Protein AF-A0A9P7S4T3-F1 (afdb_monomer_lite)

pLDDT: mean 75.53, std 20.8, range [30.73, 98.38]

Sequence (297 aa):
MGHGAFPESNVQQAPRPRSRLCIMAQAAGYPRLEQQASEYSEKVSLCHRAQCPGHWNAECRQVYLAERPQKSGNSRLKLSVDPLVYAFDSPGVMLPFLGQGQKGAERGVKLALIAGIKEGMYDIEALAGYLLYRLNVLNPIYPAYLTLLQEGTPPTTDLHQYLSALAKRMGMIKRGAELDLARAASHFVRWWREEGGLLAASSAPQLGGQSHLSQLDGASATQGWGFDFEWTVSPTDSEDDRDGASFVQRKMEACIENYIVESEKEEREEQNISSTQRKKQLNIAEKAKRKMKHSRR

Secondary structure (DSSP, 8-state):
----PPP-----PPPPPPPHHHHHHHHTT-HHHHHHHHHHHHHHHHHHH---SS---HHHHHHHHHSS---SS--EEEEETTTTEEEE-----PPPP--SHHHHHHHHHHHHHTT-S-TTSS-HHHHHHHHHHHHHHH-SSS-GGGGGS-TTPPP---HHHHHHHHHHHTT-B-TTS-B-HHHHHHHHHHHIIIIIHHHHHHHS--TT-TTSGGGSSSPPEEEEETTTEEEEE-TTHHHH-S-HHHHHHHHHHHHHHHHHHHHHHHHHTTTTS-HHHHHHHHHHHHHHHHHHHHTT-

Structure (mmCIF, N/CA/C/O backbone):
data_AF-A0A9P7S4T3-F1
#
_entry.id   AF-A0A9P7S4T3-F1
#
loop_
_atom_site.group_PDB
_atom_site.id
_atom_site.type_symbol
_atom_site.label_atom_id
_atom_site.label_alt_id
_atom_site.label_comp_id
_atom_site.label_asym_id
_atom_site.label_entity_id
_atom_site.label_seq_id
_atom_site.pdbx_PDB_ins_code
_atom_site.Cartn_x
_atom_site.Cartn_y
_atom_site.Cartn_z
_atom_site.occupancy
_atom_site.B_iso_or_equiv
_atom_site.auth_seq_id
_atom_site.auth_comp_id
_atom_site.auth_asym_id
_atom_site.auth_atom_id
_atom_site.pdbx_PDB_model_num
ATOM 1 N N . MET A 1 1 ? -59.706 -59.604 4.496 1.00 43.28 1 MET A N 1
ATOM 2 C CA . MET A 1 1 ? -60.067 -59.190 3.124 1.00 43.28 1 MET A CA 1
ATOM 3 C C . MET A 1 1 ? -60.478 -57.733 3.182 1.00 43.28 1 MET A C 1
ATOM 5 O O . MET A 1 1 ? -61.366 -57.415 3.957 1.00 43.28 1 MET A O 1
ATOM 9 N N . GLY A 1 2 ? -59.781 -56.862 2.456 1.00 34.72 2 GLY A N 1
ATOM 10 C CA . GLY A 1 2 ? -60.044 -55.422 2.473 1.00 34.72 2 GLY A CA 1
ATOM 11 C C . GLY A 1 2 ? -58.824 -54.622 2.030 1.00 34.72 2 GLY A C 1
ATOM 12 O O . GLY A 1 2 ? -58.191 -53.969 2.849 1.00 34.72 2 GLY A O 1
ATOM 13 N N . HIS A 1 3 ? -58.469 -54.714 0.746 1.00 33.44 3 HIS A N 1
ATOM 14 C CA . HIS A 1 3 ? -57.572 -53.746 0.118 1.00 33.44 3 HIS A CA 1
ATOM 15 C C . HIS A 1 3 ? -58.369 -52.461 -0.128 1.00 33.44 3 HIS A C 1
ATOM 17 O O . HIS A 1 3 ? -59.223 -52.422 -1.010 1.00 33.44 3 HIS A O 1
ATOM 23 N N . GLY A 1 4 ? -58.120 -51.433 0.682 1.00 33.00 4 GLY A N 1
ATOM 24 C CA . GLY A 1 4 ? -58.568 -50.067 0.422 1.00 33.00 4 GLY A CA 1
ATOM 25 C C . GLY A 1 4 ? -57.542 -49.356 -0.455 1.00 33.00 4 GLY A C 1
ATOM 26 O O . GLY A 1 4 ? -56.395 -49.183 -0.048 1.00 33.00 4 GLY A O 1
ATOM 27 N N . ALA A 1 5 ? -57.955 -48.991 -1.666 1.00 38.00 5 ALA A N 1
ATOM 28 C CA . ALA A 1 5 ? -57.193 -48.170 -2.596 1.00 38.00 5 ALA A CA 1
ATOM 29 C C . ALA A 1 5 ? -57.103 -46.720 -2.086 1.00 38.00 5 ALA A C 1
ATOM 31 O O . ALA A 1 5 ? -58.120 -46.126 -1.730 1.00 38.00 5 ALA A O 1
ATOM 32 N N . PHE A 1 6 ? -55.895 -46.151 -2.080 1.00 33.41 6 PHE A N 1
ATOM 33 C CA . PHE A 1 6 ? -55.679 -44.706 -1.965 1.00 33.41 6 PHE A CA 1
ATOM 34 C C . PHE A 1 6 ? -55.568 -44.094 -3.375 1.00 33.41 6 PHE A C 1
ATOM 36 O O . PHE A 1 6 ? -54.970 -44.725 -4.248 1.00 33.41 6 PHE A O 1
ATOM 43 N N . PRO A 1 7 ? -56.135 -42.898 -3.619 1.00 37.69 7 PRO A N 1
ATOM 44 C CA . PRO A 1 7 ? -56.147 -42.270 -4.937 1.00 37.69 7 PRO A CA 1
ATOM 45 C C . PRO A 1 7 ? -54.793 -41.637 -5.287 1.00 37.69 7 PRO A C 1
ATOM 47 O O . PRO A 1 7 ? -54.138 -41.029 -4.439 1.00 37.69 7 PRO A O 1
ATOM 50 N N . GLU A 1 8 ? -54.405 -41.755 -6.558 1.00 34.22 8 GLU A N 1
ATOM 51 C CA . GLU A 1 8 ? -53.248 -41.080 -7.150 1.00 34.22 8 GLU A CA 1
ATOM 52 C C . GLU A 1 8 ? -53.442 -39.558 -7.104 1.00 34.22 8 GLU A C 1
ATOM 54 O O . GLU A 1 8 ? -54.338 -38.997 -7.739 1.00 34.22 8 GLU A O 1
ATOM 59 N N . SER A 1 9 ? -52.593 -38.870 -6.343 1.00 36.09 9 SER A N 1
ATOM 60 C CA . SER A 1 9 ? -52.469 -37.420 -6.404 1.00 36.09 9 SER A CA 1
ATOM 61 C C . SER A 1 9 ? -51.631 -37.032 -7.623 1.00 36.09 9 SER A C 1
ATOM 63 O O . SER A 1 9 ? -50.494 -37.463 -7.808 1.00 36.09 9 SER A O 1
ATOM 65 N N . ASN A 1 10 ? -52.225 -36.200 -8.473 1.00 36.50 10 ASN A N 1
ATOM 66 C CA . ASN A 1 10 ? -51.618 -35.628 -9.665 1.00 36.50 10 ASN A CA 1
ATOM 67 C C . ASN A 1 10 ? -50.497 -34.655 -9.248 1.00 36.50 10 ASN A C 1
ATOM 69 O O . ASN A 1 10 ? -50.752 -33.497 -8.916 1.00 36.50 10 ASN A O 1
ATOM 73 N N . VAL A 1 11 ? -49.254 -35.141 -9.196 1.00 35.06 11 VAL A N 1
ATOM 74 C CA . VAL A 1 11 ? -48.075 -34.314 -8.911 1.00 35.06 11 VAL A CA 1
ATOM 75 C C . VAL A 1 11 ? -47.778 -33.458 -10.141 1.00 35.06 11 VAL A C 1
ATOM 77 O O . VAL A 1 11 ? -47.213 -33.930 -11.128 1.00 35.06 11 VAL A O 1
ATOM 80 N N . GLN A 1 12 ? -48.141 -32.177 -10.072 1.00 36.53 12 GLN A N 1
ATOM 81 C CA . GLN A 1 12 ? -47.629 -31.152 -10.979 1.00 36.53 12 GLN A CA 1
ATOM 82 C C . GLN A 1 12 ? -46.094 -31.180 -10.949 1.00 36.53 12 GLN A C 1
ATOM 84 O O . GLN A 1 12 ? -45.470 -30.925 -9.919 1.00 36.53 12 GLN A O 1
ATOM 89 N N . GLN A 1 13 ? -45.482 -31.530 -12.084 1.00 33.91 13 GLN A N 1
ATOM 90 C CA . GLN A 1 13 ? -44.031 -31.526 -12.249 1.00 33.91 13 GLN A CA 1
ATOM 91 C C . GLN A 1 13 ? -43.493 -30.108 -12.037 1.00 33.91 13 GLN A C 1
ATOM 93 O O . GLN A 1 13 ? -43.821 -29.187 -12.784 1.00 33.91 13 GLN A O 1
ATOM 98 N N . ALA A 1 14 ? -42.644 -29.944 -11.023 1.00 30.73 14 ALA A N 1
ATOM 99 C CA . ALA A 1 14 ? -41.903 -28.711 -10.806 1.00 30.73 14 ALA A CA 1
ATOM 100 C C . ALA A 1 14 ? -40.996 -28.402 -12.020 1.00 30.73 14 ALA A C 1
ATOM 102 O O . ALA A 1 14 ? -40.399 -29.325 -12.592 1.00 30.73 14 ALA A O 1
ATOM 103 N N . PRO A 1 15 ? -40.858 -27.126 -12.427 1.00 36.78 15 PRO A N 1
ATOM 104 C CA . PRO A 1 15 ? -39.992 -26.752 -13.537 1.00 36.78 15 PRO A CA 1
ATOM 105 C C . PRO A 1 15 ? -38.530 -27.100 -13.225 1.00 36.78 15 PRO A C 1
ATOM 107 O O . PRO A 1 15 ? -38.036 -26.877 -12.119 1.00 36.78 15 PRO A O 1
ATOM 110 N N . ARG A 1 16 ? -37.828 -27.664 -14.216 1.00 43.31 16 ARG A N 1
ATOM 111 C CA . ARG A 1 16 ? -36.421 -28.071 -14.077 1.00 43.31 16 ARG A CA 1
ATOM 112 C C . ARG A 1 16 ? -35.529 -26.850 -13.808 1.00 43.31 16 ARG A C 1
ATOM 114 O O . ARG A 1 16 ? -35.762 -25.796 -14.403 1.00 43.31 16 ARG A O 1
ATOM 121 N N . PRO A 1 17 ? -34.480 -26.983 -12.976 1.00 36.59 17 PRO A N 1
ATOM 122 C CA . PRO A 1 17 ? -33.560 -25.885 -12.710 1.00 36.59 17 PRO A CA 1
ATOM 123 C C . PRO A 1 17 ? -32.833 -25.471 -13.997 1.00 36.59 17 PRO A C 1
ATOM 125 O O . PRO A 1 17 ? -32.231 -26.300 -14.681 1.00 36.59 17 PRO A O 1
ATOM 128 N N . ARG A 1 18 ? -32.901 -24.177 -14.332 1.00 47.81 18 ARG A N 1
ATOM 129 C CA . ARG A 1 18 ? -32.163 -23.583 -15.456 1.00 47.81 18 ARG A CA 1
ATOM 130 C C . ARG A 1 18 ? -30.669 -23.531 -15.126 1.00 47.81 18 ARG A C 1
ATOM 132 O O . ARG A 1 18 ? -30.287 -23.267 -13.987 1.00 47.81 18 ARG A O 1
ATOM 139 N N . SER A 1 19 ? -29.815 -23.769 -16.121 1.00 54.88 19 SER A N 1
ATOM 140 C CA . SER A 1 19 ? -28.363 -23.651 -15.956 1.00 54.88 19 SER A CA 1
ATOM 141 C C . SER A 1 19 ? -27.970 -22.207 -15.606 1.00 54.88 19 SER A C 1
ATOM 143 O O . SER A 1 19 ? -28.611 -21.253 -16.050 1.00 54.88 19 SER A O 1
ATOM 145 N N . ARG A 1 20 ? -26.889 -22.021 -14.829 1.00 48.75 20 ARG A N 1
ATOM 146 C CA . ARG A 1 20 ? -26.367 -20.684 -14.462 1.00 48.75 20 ARG A CA 1
ATOM 147 C C . ARG A 1 20 ? -26.088 -19.795 -15.683 1.00 48.75 20 ARG A C 1
ATOM 149 O O . ARG A 1 20 ? -26.282 -18.589 -15.602 1.00 48.75 20 ARG A O 1
ATOM 156 N N . LEU A 1 21 ? -25.696 -20.389 -16.812 1.00 43.56 21 LEU A N 1
ATOM 157 C CA . LEU A 1 21 ? -25.517 -19.688 -18.090 1.00 43.56 21 LEU A CA 1
ATOM 158 C C . LEU A 1 21 ? -26.833 -19.138 -18.656 1.00 43.56 21 LEU A C 1
ATOM 160 O O . LEU A 1 21 ? -26.857 -18.025 -19.170 1.00 43.56 21 LEU A O 1
ATOM 164 N N . CYS A 1 22 ? -27.929 -19.885 -18.518 1.00 41.88 22 CYS A N 1
ATOM 165 C CA . CYS A 1 22 ? -29.253 -19.465 -18.972 1.00 41.88 22 CYS A CA 1
ATOM 166 C C . CYS A 1 22 ? -29.787 -18.292 -18.123 1.00 41.88 22 CYS A C 1
ATOM 168 O O . CYS A 1 22 ? -30.346 -17.340 -18.656 1.00 41.88 22 CYS A O 1
ATOM 170 N N . ILE A 1 23 ? -29.501 -18.297 -16.814 1.00 47.16 23 ILE A N 1
ATOM 171 C CA . ILE A 1 23 ? -29.840 -17.192 -15.897 1.00 47.16 23 ILE A CA 1
ATOM 172 C C . ILE A 1 23 ? -29.045 -15.918 -16.243 1.00 47.16 23 ILE A C 1
ATOM 174 O O . ILE A 1 23 ? -29.610 -14.827 -16.282 1.00 47.16 23 ILE A O 1
ATOM 178 N N . MET A 1 24 ? -27.750 -16.053 -16.547 1.00 40.72 24 MET A N 1
ATOM 179 C CA . MET A 1 24 ? -26.881 -14.929 -16.929 1.00 40.72 24 MET A CA 1
ATOM 180 C C . MET A 1 24 ? -27.270 -14.314 -18.285 1.00 40.72 24 MET A C 1
ATOM 182 O O . MET A 1 24 ? -27.293 -13.094 -18.422 1.00 40.72 24 MET A O 1
ATOM 186 N N . ALA A 1 25 ? -27.613 -15.137 -19.284 1.00 44.06 25 ALA A N 1
ATOM 187 C CA . ALA A 1 25 ? -28.018 -14.657 -20.610 1.00 44.06 25 ALA A CA 1
ATOM 188 C C . ALA A 1 25 ? -29.357 -13.895 -20.580 1.00 44.06 25 ALA A C 1
ATOM 190 O O . ALA A 1 25 ? -29.528 -12.908 -21.298 1.00 44.06 25 ALA A O 1
ATOM 191 N N . GLN A 1 26 ? -30.278 -14.320 -19.710 1.00 45.75 26 GLN A N 1
ATOM 192 C CA . GLN A 1 26 ? -31.588 -13.697 -19.526 1.00 45.75 26 GLN A CA 1
ATOM 193 C C . GLN A 1 26 ? -31.497 -12.357 -18.783 1.00 45.75 26 GLN A C 1
ATOM 195 O O . GLN A 1 26 ? -32.193 -11.412 -19.145 1.00 45.75 26 GLN A O 1
ATOM 200 N N . ALA A 1 27 ? -30.579 -12.235 -17.815 1.00 49.97 27 ALA A N 1
ATOM 201 C CA . ALA A 1 27 ? -30.285 -10.969 -17.138 1.00 49.97 27 ALA A CA 1
ATOM 202 C C . ALA A 1 27 ? -29.646 -9.917 -18.069 1.00 49.97 27 ALA A C 1
ATOM 204 O O . ALA A 1 27 ? -29.758 -8.723 -17.812 1.00 49.97 27 ALA A O 1
ATOM 205 N N . ALA A 1 28 ? -29.000 -10.354 -19.155 1.00 49.16 28 ALA A N 1
ATOM 206 C CA . ALA A 1 28 ? -28.282 -9.491 -20.091 1.00 49.16 28 ALA A CA 1
ATOM 207 C C . ALA A 1 28 ? -29.045 -9.195 -21.402 1.00 49.16 28 ALA A C 1
ATOM 209 O O . ALA A 1 28 ? -28.525 -8.476 -22.251 1.00 49.16 28 ALA A O 1
ATOM 210 N N . GLY A 1 29 ? -30.265 -9.721 -21.586 1.00 39.72 29 GLY A N 1
ATOM 211 C CA . GLY A 1 29 ? -31.119 -9.384 -22.734 1.00 39.72 29 GLY A CA 1
ATOM 212 C C . GLY A 1 29 ? -30.654 -9.933 -24.091 1.00 39.72 29 GLY A C 1
ATOM 213 O O . GLY A 1 29 ? -30.949 -9.332 -25.122 1.00 39.72 29 GLY A O 1
ATOM 214 N N . TYR A 1 30 ? -29.945 -11.069 -24.121 1.00 45.00 30 TYR A N 1
ATOM 215 C CA . TYR A 1 30 ? -29.438 -11.678 -25.361 1.00 45.00 30 TYR A CA 1
ATOM 216 C C . TYR A 1 30 ? -30.199 -12.971 -25.733 1.00 45.00 30 TYR A C 1
ATOM 218 O O . TYR A 1 30 ? -29.740 -14.072 -25.411 1.00 45.00 30 TYR A O 1
ATOM 226 N N . PRO A 1 31 ? -31.319 -12.898 -26.481 1.00 51.69 31 PRO A N 1
ATOM 227 C CA . PRO A 1 31 ? -32.172 -14.061 -26.778 1.00 51.69 31 PRO A CA 1
ATOM 228 C C . PRO A 1 31 ? -31.475 -15.149 -27.616 1.00 51.69 31 PRO A C 1
ATOM 230 O O . PRO A 1 31 ? -31.834 -16.324 -27.554 1.00 51.69 31 PRO A O 1
ATOM 233 N N . ARG A 1 32 ? -30.428 -14.787 -28.372 1.00 50.53 32 ARG A N 1
ATOM 234 C CA . ARG A 1 32 ? -29.644 -15.727 -29.192 1.00 50.53 32 ARG A CA 1
ATOM 235 C C . ARG A 1 32 ? -28.715 -16.618 -28.355 1.00 50.53 32 ARG A C 1
ATOM 237 O O . ARG A 1 32 ? -28.500 -17.774 -28.709 1.00 50.53 32 ARG A O 1
ATOM 244 N N . LEU A 1 33 ? -28.205 -16.095 -27.237 1.00 50.25 33 LEU A N 1
ATOM 245 C CA . LEU A 1 33 ? -27.377 -16.846 -26.286 1.00 50.25 33 LEU A CA 1
ATOM 246 C C . LEU A 1 33 ? -28.230 -17.775 -25.411 1.00 50.25 33 LEU A C 1
ATOM 248 O O . LEU A 1 33 ? -27.770 -18.854 -25.051 1.00 50.25 33 LEU A O 1
ATOM 252 N N . GLU A 1 34 ? -29.484 -17.409 -25.127 1.00 49.50 34 GLU A N 1
ATOM 253 C CA . GLU A 1 34 ? -30.437 -18.269 -24.411 1.00 49.50 34 GLU A CA 1
ATOM 254 C C . GLU A 1 34 ? -30.795 -19.523 -25.227 1.00 49.50 34 GLU A C 1
ATOM 256 O O . GLU A 1 34 ? -30.756 -20.633 -24.695 1.00 49.50 34 GLU A O 1
ATOM 261 N N . GLN A 1 35 ? -31.043 -19.378 -26.537 1.00 56.62 35 GLN A N 1
ATOM 262 C CA . GLN A 1 35 ? -31.279 -20.519 -27.434 1.00 56.62 35 GLN A CA 1
ATOM 263 C C . GLN A 1 35 ? -30.056 -21.442 -27.525 1.00 56.62 35 GLN A C 1
ATOM 265 O O . GLN A 1 35 ? -30.199 -22.653 -27.368 1.00 56.62 35 GLN A O 1
ATOM 270 N N . GLN A 1 36 ? -28.850 -20.884 -27.681 1.00 54.16 36 GLN A N 1
ATOM 271 C CA . GLN A 1 36 ? -27.613 -21.674 -27.716 1.00 54.16 36 GLN A CA 1
ATOM 272 C C . GLN A 1 36 ? -27.327 -22.376 -26.380 1.00 54.16 36 GLN A C 1
ATOM 274 O O . GLN A 1 36 ? -26.918 -23.535 -26.374 1.00 54.16 36 GLN A O 1
ATOM 279 N N . ALA A 1 37 ? -27.577 -21.719 -25.245 1.00 51.50 37 ALA A N 1
ATOM 280 C CA . ALA A 1 37 ? -27.401 -22.315 -23.922 1.00 51.50 37 ALA A CA 1
ATOM 281 C C . ALA A 1 37 ? -28.442 -23.409 -23.632 1.00 51.50 37 ALA A C 1
ATOM 283 O O . ALA A 1 37 ? -28.111 -24.415 -23.001 1.00 51.50 37 ALA A O 1
ATOM 284 N N . SER A 1 38 ? -29.682 -23.238 -24.104 1.00 55.81 38 SER A N 1
ATOM 285 C CA . SER A 1 38 ? -30.738 -24.251 -24.005 1.00 55.81 38 SER A CA 1
ATOM 286 C C . SER A 1 38 ? -30.413 -25.475 -24.860 1.00 55.81 38 SER A C 1
ATOM 288 O O . SER A 1 38 ? -30.448 -26.595 -24.355 1.00 55.81 38 SER A O 1
ATOM 290 N N . GLU A 1 39 ? -30.009 -25.269 -26.115 1.00 57.22 39 GLU A N 1
ATOM 291 C CA . GLU A 1 39 ? -29.612 -26.343 -27.032 1.00 57.22 39 GLU A CA 1
ATOM 292 C C . GLU A 1 39 ? -28.373 -27.098 -26.513 1.00 57.22 39 GLU A C 1
ATOM 294 O O . GLU A 1 39 ? -28.309 -28.327 -26.567 1.00 57.22 39 GLU A O 1
ATOM 299 N N . TYR A 1 40 ? -27.411 -26.378 -25.925 1.00 52.56 40 TYR A N 1
ATOM 300 C CA . TYR A 1 40 ? -26.241 -26.969 -25.273 1.00 52.56 40 TYR A CA 1
ATOM 301 C C . TYR A 1 40 ? -26.631 -27.783 -24.030 1.00 52.56 40 TYR A C 1
ATOM 303 O O . TYR A 1 40 ? -26.193 -28.921 -23.865 1.00 52.56 40 TYR A O 1
ATOM 311 N N . SER A 1 41 ? -27.507 -27.247 -23.174 1.00 53.94 41 SER A N 1
ATOM 312 C CA . SER A 1 41 ? -27.999 -27.933 -21.970 1.00 53.94 41 SER A CA 1
ATOM 313 C C . SER A 1 41 ? -28.792 -29.203 -22.300 1.00 53.94 41 SER A C 1
ATOM 315 O O . SER A 1 41 ? -28.728 -30.191 -21.560 1.00 53.94 41 SER A O 1
ATOM 317 N N . GLU A 1 42 ? -29.538 -29.192 -23.402 1.00 55.19 42 GLU A N 1
ATOM 318 C CA . GLU A 1 42 ? -30.300 -30.341 -23.881 1.00 55.19 42 GLU A CA 1
ATOM 319 C C . GLU A 1 42 ? -29.374 -31.424 -24.453 1.00 55.19 42 GLU A C 1
ATOM 321 O O . GLU A 1 42 ? -29.504 -32.591 -24.077 1.00 55.19 42 GLU A O 1
ATOM 326 N N . LYS A 1 43 ? -28.354 -31.041 -25.237 1.00 54.56 43 LYS A N 1
ATOM 327 C CA . LYS A 1 43 ? -27.309 -31.956 -25.737 1.00 54.56 43 LYS A CA 1
ATOM 328 C C . LYS A 1 43 ? -26.503 -32.600 -24.603 1.00 54.56 43 LYS A C 1
ATOM 330 O O . LYS A 1 43 ? -26.280 -33.811 -24.620 1.00 54.56 43 LYS A O 1
ATOM 335 N N . VAL A 1 44 ? -26.133 -31.836 -23.572 1.00 53.94 44 VAL A N 1
ATOM 336 C CA . VAL A 1 44 ? -25.432 -32.355 -22.380 1.00 53.94 44 VAL A CA 1
ATOM 337 C C . VAL A 1 44 ? -26.332 -33.296 -21.570 1.00 53.94 44 VAL A C 1
ATOM 339 O O . VAL A 1 44 ? -25.886 -34.360 -21.136 1.00 53.94 44 VAL A O 1
ATOM 342 N N . SER A 1 45 ? -27.619 -32.964 -21.418 1.00 52.75 45 SER A N 1
ATOM 343 C CA . SER A 1 45 ? -28.594 -33.826 -20.734 1.00 52.75 45 SER A CA 1
ATOM 344 C C . SER A 1 45 ? -28.878 -35.126 -21.487 1.00 52.75 45 SER A C 1
ATOM 346 O O . SER A 1 45 ? -29.055 -36.161 -20.846 1.00 52.75 45 SER A O 1
ATOM 348 N N . LEU A 1 46 ? -28.917 -35.092 -22.823 1.00 51.91 46 LEU A N 1
ATOM 349 C CA . LEU A 1 46 ? -29.014 -36.282 -23.674 1.00 51.91 46 LEU A CA 1
ATOM 350 C C . LEU A 1 46 ? -27.777 -37.171 -23.508 1.00 51.91 46 LEU A C 1
ATOM 352 O O . LEU A 1 46 ? -27.911 -38.384 -23.358 1.00 51.91 46 LEU A O 1
ATOM 356 N N . CYS A 1 47 ? -26.590 -36.566 -23.422 1.00 50.25 47 CYS A N 1
ATOM 357 C CA . CYS A 1 47 ? -25.337 -37.288 -23.217 1.00 50.25 47 CYS A CA 1
ATOM 358 C C . CYS A 1 47 ? -25.230 -37.922 -21.814 1.00 50.25 47 CYS A C 1
ATOM 360 O O . CYS A 1 47 ? -24.672 -39.006 -21.680 1.00 50.25 47 CYS A O 1
ATOM 362 N N . HIS A 1 48 ? -25.796 -37.295 -20.774 1.00 48.94 48 HIS A N 1
ATOM 363 C CA . HIS A 1 48 ? -25.835 -37.854 -19.411 1.00 48.94 48 HIS A CA 1
ATOM 364 C C . HIS A 1 48 ? -26.904 -38.942 -19.217 1.00 48.94 48 HIS A C 1
ATOM 366 O O . HIS A 1 48 ? -26.740 -39.814 -18.365 1.00 48.94 48 HIS A O 1
ATOM 372 N N . ARG A 1 49 ? -28.008 -38.902 -19.980 1.00 47.66 49 ARG A N 1
ATOM 373 C CA . ARG A 1 49 ? -29.079 -39.915 -19.904 1.00 47.66 49 ARG A CA 1
ATOM 374 C C . ARG A 1 49 ? -28.791 -41.165 -20.735 1.00 47.66 49 ARG A C 1
ATOM 376 O O . ARG A 1 49 ? -29.319 -42.228 -20.419 1.00 47.66 49 ARG A O 1
ATOM 383 N N . ALA A 1 50 ? -27.952 -41.060 -21.760 1.00 42.31 50 ALA A N 1
ATOM 384 C CA . ALA A 1 50 ? -27.500 -42.198 -22.545 1.00 42.31 50 ALA A CA 1
ATOM 385 C C . ALA A 1 50 ? -26.391 -42.961 -21.798 1.00 42.31 50 ALA A C 1
ATOM 387 O O . ALA A 1 50 ? -25.200 -42.773 -22.038 1.00 42.31 50 ALA A O 1
ATOM 388 N N . GLN A 1 51 ? -26.777 -43.869 -20.899 1.00 43.66 51 GLN A N 1
ATOM 389 C CA . GLN A 1 51 ? -25.918 -44.986 -20.489 1.00 43.66 51 GLN A CA 1
ATOM 390 C C . GLN A 1 51 ? -25.748 -45.939 -21.682 1.00 43.66 51 GLN A C 1
ATOM 392 O O . GLN A 1 51 ? -26.343 -47.010 -21.736 1.00 43.66 51 GLN A O 1
ATOM 397 N N . CYS A 1 52 ? -24.968 -45.528 -22.681 1.00 36.62 52 CYS A N 1
ATOM 398 C CA . CYS A 1 52 ? -24.672 -46.342 -23.853 1.00 36.62 52 CYS A CA 1
ATOM 399 C C . CYS A 1 52 ? -23.217 -46.829 -23.787 1.00 36.62 52 CYS A C 1
ATOM 401 O O . CYS A 1 52 ? -22.291 -46.028 -23.951 1.00 36.62 52 CYS A O 1
ATOM 403 N N . PRO A 1 53 ? -22.976 -48.134 -23.575 1.00 41.69 53 PRO A N 1
ATOM 404 C CA . PRO A 1 53 ? -21.653 -48.703 -23.747 1.00 41.69 53 PRO A CA 1
ATOM 405 C C . PRO A 1 53 ? -21.349 -48.775 -25.251 1.00 41.69 53 PRO A C 1
ATOM 407 O O . PRO A 1 53 ? -21.978 -49.530 -25.984 1.00 41.69 53 PRO A O 1
ATOM 410 N N . GLY A 1 54 ? -20.378 -47.988 -25.724 1.00 46.56 54 GLY A N 1
ATOM 411 C CA . GLY A 1 54 ? -19.614 -48.356 -26.925 1.00 46.56 54 GLY A CA 1
ATOM 412 C C . GLY A 1 54 ? -19.615 -47.415 -28.133 1.00 46.56 54 GLY A C 1
ATOM 413 O O . GLY A 1 54 ? -18.780 -47.623 -29.004 1.00 46.56 54 GLY A O 1
ATOM 414 N N . HIS A 1 55 ? -20.429 -46.359 -28.203 1.00 42.91 55 HIS A N 1
ATOM 415 C CA . HIS A 1 55 ? -20.380 -45.425 -29.342 1.00 42.91 55 HIS A CA 1
ATOM 416 C C . HIS A 1 55 ? -20.369 -43.965 -28.889 1.00 42.91 55 HIS A C 1
ATOM 418 O O . HIS A 1 55 ? -21.395 -43.304 -28.787 1.00 42.91 55 HIS A O 1
ATOM 424 N N . TRP A 1 56 ? -19.168 -43.447 -28.641 1.00 47.31 56 TRP A N 1
ATOM 425 C CA . TRP A 1 56 ? -18.956 -42.006 -28.562 1.00 47.31 56 TRP A CA 1
ATOM 426 C C . TRP A 1 56 ? -18.815 -41.477 -29.989 1.00 47.31 56 TRP A C 1
ATOM 428 O O . TRP A 1 56 ? -17.860 -41.842 -30.678 1.00 47.31 56 TRP A O 1
ATOM 438 N N . ASN A 1 57 ? -19.742 -40.633 -30.444 1.00 57.62 57 ASN A N 1
ATOM 439 C CA . ASN A 1 57 ? -19.515 -39.858 -31.662 1.00 57.62 57 ASN A CA 1
ATOM 440 C C . ASN A 1 57 ? -18.369 -38.840 -31.426 1.00 57.62 57 ASN A C 1
ATOM 442 O O . ASN A 1 57 ? -17.985 -38.547 -30.286 1.00 57.62 57 ASN A O 1
ATOM 446 N N . ALA A 1 58 ? -17.765 -38.347 -32.511 1.00 55.12 58 ALA A N 1
ATOM 447 C CA . ALA A 1 58 ? -16.594 -37.469 -32.440 1.00 55.12 58 ALA A CA 1
ATOM 448 C C . ALA A 1 58 ? -16.872 -36.157 -31.674 1.00 55.12 58 ALA A C 1
ATOM 450 O O . ALA A 1 58 ? -15.989 -35.678 -30.963 1.00 55.12 58 ALA A O 1
ATOM 451 N N . GLU A 1 59 ? -18.101 -35.637 -31.743 1.00 50.78 59 GLU A N 1
ATOM 452 C CA . GLU A 1 59 ? -18.535 -34.441 -31.005 1.00 50.78 59 GLU A CA 1
ATOM 453 C C . GLU A 1 59 ? -18.590 -34.668 -29.489 1.00 50.78 59 GLU A C 1
ATOM 455 O O . GLU A 1 59 ? -18.022 -33.880 -28.731 1.00 50.78 59 GLU A O 1
ATOM 460 N N . CYS A 1 60 ? -19.179 -35.773 -29.016 1.00 49.09 60 CYS A N 1
ATOM 461 C CA . CYS A 1 60 ? -19.234 -36.084 -27.585 1.00 49.09 60 CYS A CA 1
ATOM 462 C C . CYS A 1 60 ? -17.833 -36.306 -26.995 1.00 49.09 60 CYS A C 1
ATOM 464 O O . CYS A 1 60 ? -17.586 -35.936 -25.847 1.00 49.09 60 CYS A O 1
ATOM 466 N N . ARG A 1 61 ? -16.878 -36.845 -27.773 1.00 52.94 61 ARG A N 1
ATOM 467 C CA . ARG A 1 61 ? -15.463 -36.923 -27.353 1.00 52.94 61 ARG A CA 1
ATOM 468 C C . ARG A 1 61 ? -14.825 -35.549 -27.182 1.00 52.94 61 ARG A C 1
ATOM 470 O O . ARG A 1 61 ? -14.017 -35.380 -26.272 1.00 52.94 61 ARG A O 1
ATOM 477 N N . GLN A 1 62 ? -15.158 -34.591 -28.040 1.00 53.53 62 GLN A N 1
ATOM 478 C CA . GLN A 1 62 ? -14.583 -33.249 -27.999 1.00 53.53 62 GLN A CA 1
ATOM 479 C C . GLN A 1 62 ? -15.039 -32.485 -26.750 1.00 53.53 62 GLN A C 1
ATOM 481 O O . GLN A 1 62 ? -14.211 -31.893 -26.060 1.00 53.53 62 GLN A O 1
ATOM 486 N N . VAL A 1 63 ? -16.326 -32.592 -26.406 1.00 51.88 63 VAL A N 1
ATOM 487 C CA . VAL A 1 63 ? -16.900 -31.986 -25.194 1.00 51.88 63 VAL A CA 1
ATOM 488 C C . VAL A 1 63 ? -16.346 -32.652 -23.927 1.00 51.88 63 VAL A C 1
ATOM 490 O O . VAL A 1 63 ? -15.894 -31.969 -23.013 1.00 51.88 63 VAL A O 1
ATOM 493 N N . TYR A 1 64 ? -16.258 -33.987 -23.895 1.00 48.12 64 TYR A N 1
ATOM 494 C CA . TYR A 1 64 ? -15.756 -34.716 -22.721 1.00 48.12 64 TYR A CA 1
ATOM 495 C C . TYR A 1 64 ? -14.247 -34.519 -22.467 1.00 48.12 64 TYR A C 1
ATOM 497 O O . TYR A 1 64 ? -13.778 -34.618 -21.333 1.00 48.12 64 TYR A O 1
ATOM 505 N N . LEU A 1 65 ? -13.455 -34.239 -23.510 1.00 53.47 65 LEU A N 1
ATOM 506 C CA . LEU A 1 65 ? -12.037 -33.885 -23.366 1.00 53.47 65 LEU A CA 1
ATOM 507 C C . LEU A 1 65 ? -11.836 -32.449 -22.858 1.00 53.47 65 LEU A C 1
ATOM 509 O O . LEU A 1 65 ? -10.830 -32.194 -22.196 1.00 53.47 65 LEU A O 1
ATOM 513 N N . ALA A 1 66 ? -12.777 -31.540 -23.128 1.00 53.56 66 ALA A N 1
ATOM 514 C CA . ALA A 1 66 ? -12.729 -30.156 -22.660 1.00 53.56 66 ALA A CA 1
ATOM 515 C C . ALA A 1 66 ? -13.060 -30.015 -21.160 1.00 53.56 66 ALA A C 1
ATOM 517 O O . ALA A 1 66 ? -12.541 -29.115 -20.506 1.00 53.56 66 ALA A O 1
ATOM 518 N N . GLU A 1 67 ? -13.863 -30.925 -20.596 1.00 42.00 67 GLU A N 1
ATOM 519 C CA . GLU A 1 67 ? -14.328 -30.862 -19.198 1.00 42.00 67 GLU A CA 1
ATOM 520 C C . GLU A 1 67 ? -13.504 -31.702 -18.206 1.00 42.00 67 GLU A C 1
ATOM 522 O O . GLU A 1 67 ? -13.823 -31.755 -17.015 1.00 42.00 67 GLU A O 1
ATOM 527 N N . ARG A 1 68 ? -12.415 -32.360 -18.636 1.00 43.44 68 ARG A N 1
ATOM 528 C CA . ARG A 1 68 ? -11.541 -33.046 -17.672 1.00 43.44 68 ARG A CA 1
ATOM 529 C C . ARG A 1 68 ? -10.857 -32.018 -16.762 1.00 43.44 68 ARG A C 1
ATOM 531 O O . ARG A 1 68 ? -10.167 -31.141 -17.284 1.00 43.44 68 ARG A O 1
ATOM 538 N N . PRO A 1 69 ? -10.924 -32.170 -15.424 1.00 41.72 69 PRO A N 1
ATOM 539 C CA . PRO A 1 69 ? -10.083 -31.396 -14.523 1.00 41.72 69 PRO A CA 1
ATOM 540 C C . PRO A 1 69 ? -8.625 -31.720 -14.853 1.00 41.72 69 PRO A C 1
ATOM 542 O O . PRO A 1 69 ? -8.142 -32.836 -14.631 1.00 41.72 69 PRO A O 1
ATOM 545 N N . GLN A 1 70 ? -7.942 -30.764 -15.477 1.00 50.59 70 GLN A N 1
ATOM 546 C CA . GLN A 1 70 ? -6.556 -30.937 -15.870 1.00 50.59 70 GLN A CA 1
ATOM 547 C C . GLN A 1 70 ? -5.698 -30.950 -14.608 1.00 50.59 70 GLN A C 1
ATOM 549 O O . GLN A 1 70 ? -5.664 -29.988 -13.842 1.00 50.59 70 GLN A O 1
ATOM 554 N N . LYS A 1 71 ? -5.012 -32.074 -14.376 1.00 46.16 71 LYS A N 1
ATOM 555 C CA . LYS A 1 71 ? -3.949 -32.152 -13.375 1.00 46.16 71 LYS A CA 1
ATOM 556 C C . LYS A 1 71 ? -2.907 -31.085 -13.707 1.00 46.16 71 LYS A C 1
ATOM 558 O O . LYS A 1 71 ? -2.370 -31.077 -14.810 1.00 46.16 71 LYS A O 1
ATOM 563 N N . SER A 1 72 ? -2.644 -30.222 -12.729 1.00 46.97 72 SER A N 1
ATOM 564 C CA . SER A 1 72 ? -1.569 -29.230 -12.703 1.00 46.97 72 SER A CA 1
ATOM 565 C C . SER A 1 72 ? -0.240 -29.873 -13.113 1.00 46.97 72 SER A C 1
ATOM 567 O O . SER A 1 72 ? 0.390 -30.604 -12.352 1.00 46.97 72 SER A O 1
ATOM 569 N N . GLY A 1 73 ? 0.136 -29.662 -14.368 1.00 48.62 73 GLY A N 1
ATOM 570 C CA . GLY A 1 73 ? 1.289 -30.284 -14.996 1.00 48.62 73 GLY A CA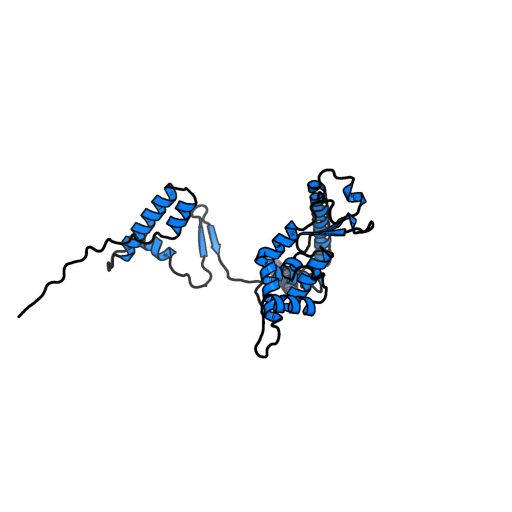 1
ATOM 571 C C . GLY A 1 73 ? 1.448 -29.735 -16.402 1.00 48.62 73 GLY A C 1
ATOM 572 O O . GLY A 1 73 ? 1.045 -30.386 -17.356 1.00 48.62 73 GLY A O 1
ATOM 573 N N . ASN A 1 74 ? 1.989 -28.516 -16.500 1.00 58.66 74 ASN A N 1
ATOM 574 C CA . ASN A 1 74 ? 2.518 -27.891 -17.717 1.00 58.66 74 ASN A CA 1
ATOM 575 C C . ASN A 1 74 ? 1.697 -28.192 -18.991 1.00 58.66 74 ASN A C 1
ATOM 577 O O . ASN A 1 74 ? 2.191 -28.812 -19.939 1.00 58.66 74 ASN A O 1
ATOM 581 N N . SER A 1 75 ? 0.417 -27.811 -19.000 1.00 66.88 75 SER A N 1
ATOM 582 C CA . SER A 1 75 ? -0.471 -28.091 -20.125 1.00 66.88 75 SER A CA 1
ATOM 583 C C . SER A 1 75 ? -0.226 -27.084 -21.250 1.00 66.88 75 SER A C 1
ATOM 585 O O . SER A 1 75 ? -0.304 -25.866 -21.089 1.00 66.88 75 SER A O 1
ATOM 587 N N . ARG A 1 76 ? 0.115 -27.603 -22.432 1.00 81.12 76 ARG A N 1
ATOM 588 C CA . ARG A 1 76 ? 0.169 -26.810 -23.660 1.00 81.12 76 ARG A CA 1
ATOM 589 C C . ARG A 1 76 ? -1.271 -26.549 -24.113 1.00 81.12 76 ARG A C 1
ATOM 591 O O . ARG A 1 76 ? -1.949 -27.478 -24.547 1.00 81.12 76 ARG A O 1
ATOM 598 N N . LEU A 1 77 ? -1.720 -25.302 -24.043 1.00 87.69 77 LEU A N 1
ATOM 599 C CA . LEU A 1 77 ? -3.034 -24.868 -24.510 1.00 87.69 77 LEU A CA 1
ATOM 600 C C . LEU A 1 77 ? -2.936 -24.426 -25.974 1.00 87.69 77 LEU A C 1
ATOM 602 O O . LEU A 1 77 ? -2.170 -23.528 -26.306 1.00 87.69 77 LEU A O 1
ATOM 606 N N . LYS A 1 78 ? -3.696 -25.048 -26.878 1.00 91.06 78 LYS A N 1
ATOM 607 C CA . LYS A 1 78 ? -3.776 -24.598 -28.277 1.00 91.06 78 LYS A CA 1
ATOM 608 C C . LYS A 1 78 ? -4.725 -23.400 -28.364 1.00 91.06 78 LYS A C 1
ATOM 610 O O . LYS A 1 78 ? -5.897 -23.552 -28.042 1.00 91.06 78 LYS A O 1
ATOM 615 N N . LEU A 1 79 ? -4.219 -22.241 -28.787 1.00 92.56 79 LEU A N 1
ATOM 616 C CA . LEU A 1 79 ? -4.981 -20.989 -28.873 1.00 92.56 79 LEU A CA 1
ATOM 617 C C . LEU A 1 79 ? -5.530 -20.727 -30.277 1.00 92.56 79 LEU A C 1
ATOM 619 O O . LEU A 1 79 ? -6.655 -20.264 -30.417 1.00 92.56 79 LEU A O 1
ATOM 623 N N . SER A 1 80 ? -4.747 -21.030 -31.315 1.00 92.12 80 SER A N 1
ATOM 624 C CA . SER A 1 80 ? -5.158 -20.831 -32.707 1.00 92.12 80 SER A CA 1
ATOM 625 C C . SER A 1 80 ? -4.623 -21.944 -33.604 1.00 92.12 80 SER A C 1
ATOM 627 O O . SER A 1 80 ? -3.594 -22.562 -33.316 1.00 92.12 80 SER A O 1
ATOM 629 N N . VAL A 1 81 ? -5.367 -22.246 -34.667 1.00 92.44 81 VAL A N 1
ATOM 630 C CA . VAL A 1 81 ? -5.004 -23.248 -35.678 1.00 92.44 81 VAL A CA 1
ATOM 631 C C . VAL A 1 81 ? -4.274 -22.591 -36.847 1.00 92.44 81 VAL A C 1
ATOM 633 O O . VAL A 1 81 ? -3.302 -23.168 -37.327 1.00 92.44 81 VAL A O 1
ATOM 636 N N . ASP A 1 82 ? -4.707 -21.394 -37.246 1.00 86.62 82 ASP A N 1
ATOM 637 C CA . ASP A 1 82 ? -4.085 -20.589 -38.293 1.00 86.62 82 ASP A CA 1
ATOM 638 C C . ASP A 1 82 ? -4.176 -19.090 -37.928 1.00 86.62 82 ASP A C 1
ATOM 640 O O . ASP A 1 82 ? -5.281 -18.544 -37.888 1.00 86.62 82 ASP A O 1
ATOM 644 N N . PRO A 1 83 ? -3.061 -18.434 -37.551 1.00 89.88 83 PRO A N 1
ATOM 645 C CA . PRO A 1 83 ? -1.731 -19.018 -37.384 1.00 89.88 83 PRO A CA 1
ATOM 646 C C . PRO A 1 83 ? -1.709 -20.032 -36.233 1.00 89.88 83 PRO A C 1
ATOM 648 O O . PRO A 1 83 ? -2.446 -19.903 -35.256 1.00 89.88 83 PRO A O 1
ATOM 651 N N . LEU A 1 84 ? -0.857 -21.053 -36.327 1.00 92.31 84 LEU A N 1
ATOM 652 C CA . LEU A 1 84 ? -0.761 -22.088 -35.299 1.00 92.31 84 LEU A CA 1
ATOM 653 C C . LEU A 1 84 ? -0.108 -21.529 -34.022 1.00 92.31 84 LEU A C 1
ATOM 655 O O . LEU A 1 84 ? 1.111 -21.376 -33.959 1.00 92.31 84 LEU A O 1
ATOM 659 N N . VAL A 1 85 ? -0.913 -21.256 -32.991 1.00 94.38 85 VAL A N 1
ATOM 660 C CA . VAL A 1 85 ? -0.463 -20.647 -31.727 1.00 94.38 85 VAL A CA 1
ATOM 661 C C . VAL A 1 85 ? -0.763 -21.570 -30.551 1.00 94.38 85 VAL A C 1
ATOM 663 O O . VAL A 1 85 ? -1.881 -22.064 -30.391 1.00 94.38 85 VAL A O 1
ATOM 666 N N . TYR A 1 86 ? 0.235 -21.755 -29.688 1.00 93.44 86 TYR A N 1
ATOM 667 C CA . TYR A 1 86 ? 0.110 -22.471 -28.422 1.00 93.44 86 TYR A CA 1
ATOM 668 C C . TYR A 1 86 ? 0.551 -21.574 -27.264 1.00 93.44 86 TYR A C 1
ATOM 670 O O . TYR A 1 86 ? 1.553 -20.872 -27.375 1.00 93.44 86 TYR A O 1
ATOM 678 N N . ALA A 1 87 ? -0.155 -21.657 -26.144 1.00 90.06 87 ALA A N 1
ATOM 679 C CA . ALA A 1 87 ? 0.276 -21.152 -24.852 1.00 90.06 87 ALA A CA 1
ATOM 680 C C . ALA A 1 87 ? 0.822 -22.295 -23.994 1.00 90.06 87 ALA A C 1
ATOM 682 O O . ALA A 1 87 ? 0.363 -23.437 -24.068 1.00 90.06 87 ALA A O 1
ATOM 683 N N . PHE A 1 88 ? 1.811 -21.975 -23.172 1.00 86.75 88 PHE A N 1
ATOM 684 C CA . PHE A 1 88 ? 2.328 -22.864 -22.145 1.00 86.75 88 PHE A CA 1
ATOM 685 C C . PHE A 1 88 ? 2.085 -22.209 -20.800 1.00 86.75 88 PHE A C 1
ATOM 687 O O . PHE A 1 88 ? 2.643 -21.146 -20.534 1.00 86.75 88 PHE A O 1
ATOM 694 N N . ASP A 1 89 ? 1.275 -22.853 -19.969 1.00 81.25 89 ASP A N 1
ATOM 695 C CA . ASP A 1 89 ? 1.140 -22.448 -18.579 1.00 81.25 89 ASP A CA 1
ATOM 696 C C . ASP A 1 89 ? 2.225 -23.149 -17.756 1.00 81.25 89 ASP A C 1
ATOM 698 O O . ASP A 1 89 ? 2.141 -24.346 -17.471 1.00 81.25 89 ASP A O 1
ATOM 702 N N . SER A 1 90 ? 3.297 -22.423 -17.440 1.00 74.69 90 SER A N 1
ATOM 703 C CA . SER A 1 90 ? 4.243 -22.852 -16.415 1.00 74.69 90 SER A CA 1
ATOM 704 C C . SER A 1 90 ? 3.815 -22.220 -15.091 1.00 74.69 90 SER A C 1
ATOM 706 O O . SER A 1 90 ? 3.909 -20.993 -14.990 1.00 74.69 90 SER A O 1
ATOM 708 N N . PRO A 1 91 ? 3.408 -23.002 -14.069 1.00 63.22 91 PRO A N 1
ATOM 709 C CA . PRO A 1 91 ? 3.046 -22.479 -12.753 1.00 63.22 91 PRO A CA 1
ATOM 710 C C . PRO A 1 91 ? 4.313 -22.043 -12.001 1.00 63.22 91 PRO A C 1
ATOM 712 O O . PRO A 1 91 ? 4.773 -22.682 -11.058 1.00 63.22 91 PRO A O 1
ATOM 715 N N . GLY A 1 92 ? 4.938 -20.972 -12.477 1.00 61.53 92 GLY A N 1
ATOM 716 C CA . GLY A 1 92 ? 6.090 -20.329 -11.872 1.00 61.53 92 GLY A CA 1
ATOM 717 C C . GLY A 1 92 ? 5.635 -19.067 -11.164 1.00 61.53 92 GLY A C 1
ATOM 718 O O . GLY A 1 92 ? 5.631 -17.996 -11.760 1.00 61.53 92 GLY A O 1
ATOM 719 N N . VAL A 1 93 ? 5.272 -19.178 -9.886 1.00 66.62 93 VAL A N 1
ATOM 720 C CA . VAL A 1 93 ? 5.080 -17.997 -9.035 1.00 66.62 93 VAL A CA 1
ATOM 721 C C . VAL A 1 93 ? 6.468 -17.486 -8.654 1.00 66.62 93 VAL A C 1
ATOM 723 O O . VAL A 1 93 ? 7.046 -17.902 -7.652 1.00 66.62 93 VAL A O 1
ATOM 726 N N . MET A 1 94 ? 7.050 -16.640 -9.500 1.00 69.56 94 MET A N 1
ATOM 727 C CA . MET A 1 94 ? 8.287 -15.936 -9.175 1.00 69.56 94 MET A CA 1
ATOM 728 C C . MET A 1 94 ? 7.922 -14.599 -8.539 1.00 69.56 94 MET A C 1
ATOM 730 O O . MET A 1 94 ? 7.276 -13.771 -9.177 1.00 69.56 94 MET A O 1
ATOM 734 N N . LEU A 1 95 ? 8.348 -14.377 -7.293 1.00 74.19 95 LEU A N 1
ATOM 735 C CA . LEU A 1 95 ? 8.298 -13.042 -6.707 1.00 74.19 95 LEU A CA 1
ATOM 736 C C . LEU A 1 95 ? 9.251 -12.142 -7.516 1.00 74.19 95 LEU A C 1
ATOM 738 O O . LEU A 1 95 ? 10.428 -12.502 -7.652 1.00 74.19 95 LEU A O 1
ATOM 742 N N . PRO A 1 96 ? 8.781 -11.022 -8.092 1.00 81.06 96 PRO A N 1
ATOM 743 C CA . PRO A 1 96 ? 9.662 -10.109 -8.804 1.00 81.06 96 PRO A CA 1
ATOM 744 C C . PRO A 1 96 ? 10.735 -9.563 -7.858 1.00 81.06 96 PRO A C 1
ATOM 746 O O . PRO A 1 96 ? 10.542 -9.483 -6.645 1.00 81.06 96 PRO A O 1
ATOM 749 N N . PHE A 1 97 ? 11.889 -9.191 -8.408 1.00 87.12 97 PHE A N 1
ATOM 750 C CA . PHE A 1 97 ? 12.878 -8.455 -7.631 1.00 87.12 97 PHE A CA 1
ATOM 751 C C . PHE A 1 97 ? 12.353 -7.037 -7.396 1.00 87.12 97 PHE A C 1
ATOM 753 O O . PHE A 1 97 ? 12.068 -6.328 -8.355 1.00 87.12 97 PHE A O 1
ATOM 760 N N . LEU A 1 98 ? 12.214 -6.642 -6.131 1.00 89.12 98 LEU A N 1
ATOM 761 C CA . LEU A 1 98 ? 11.582 -5.375 -5.750 1.00 89.12 98 LEU A CA 1
ATOM 762 C C . LEU A 1 98 ? 12.583 -4.262 -5.435 1.00 89.12 98 LEU A C 1
ATOM 764 O O . LEU A 1 98 ? 12.179 -3.197 -4.991 1.00 89.12 98 LEU A O 1
ATOM 768 N N . GLY A 1 99 ? 13.875 -4.485 -5.674 1.00 89.06 99 GLY A N 1
ATOM 769 C CA . GLY A 1 99 ? 14.943 -3.566 -5.286 1.00 89.06 99 GLY A CA 1
ATOM 770 C C . GLY A 1 99 ? 15.605 -3.957 -3.964 1.00 89.06 99 GLY A C 1
ATOM 771 O O . GLY A 1 99 ? 15.262 -4.961 -3.337 1.00 89.06 99 GLY A O 1
ATOM 772 N N . GLN A 1 100 ? 16.599 -3.168 -3.558 1.00 85.81 100 GLN A N 1
ATOM 773 C CA . GLN A 1 100 ? 17.356 -3.355 -2.316 1.00 85.81 100 GLN A CA 1
ATOM 774 C C . GLN A 1 100 ? 16.893 -2.382 -1.221 1.00 85.81 100 GLN A C 1
ATOM 776 O O . GLN A 1 100 ? 16.341 -1.316 -1.499 1.00 85.81 100 GLN A O 1
ATOM 781 N N . GLY A 1 101 ? 17.175 -2.734 0.035 1.00 89.44 101 GLY A N 1
ATOM 782 C CA . GLY A 1 101 ? 16.986 -1.850 1.188 1.00 89.44 101 GLY A CA 1
ATOM 783 C C . GLY A 1 101 ? 15.535 -1.412 1.411 1.00 89.44 101 GLY A C 1
ATOM 784 O O . GLY A 1 101 ? 14.593 -2.139 1.094 1.00 89.44 101 GLY A O 1
ATOM 785 N N . GLN A 1 102 ? 15.364 -0.206 1.959 1.00 90.69 102 GLN A N 1
ATOM 786 C CA . GLN A 1 102 ? 14.054 0.304 2.378 1.00 90.69 102 GLN A CA 1
ATOM 787 C C . GLN A 1 102 ? 13.100 0.541 1.205 1.00 90.69 102 GLN A C 1
ATOM 789 O O . GLN A 1 102 ? 11.936 0.165 1.297 1.00 90.69 102 GLN A O 1
ATOM 794 N N . LYS A 1 103 ? 13.595 1.064 0.074 1.00 88.88 103 LYS A N 1
ATOM 795 C CA . LYS A 1 103 ? 12.777 1.243 -1.137 1.00 88.88 103 LYS A CA 1
ATOM 796 C C . LYS A 1 103 ? 12.214 -0.088 -1.643 1.00 88.88 103 LYS A C 1
ATOM 798 O O . LYS A 1 103 ? 11.069 -0.152 -2.081 1.00 88.88 103 LYS A O 1
ATOM 803 N N . GLY A 1 104 ? 13.012 -1.158 -1.602 1.00 90.44 104 GLY A N 1
ATOM 804 C CA . GLY A 1 104 ? 12.541 -2.477 -2.023 1.00 90.44 104 GLY A CA 1
ATOM 805 C C . GLY A 1 104 ? 11.572 -3.123 -1.040 1.00 90.44 104 GLY A C 1
ATOM 806 O O . GLY A 1 104 ? 10.581 -3.727 -1.455 1.00 90.44 104 GLY A O 1
ATOM 807 N N . ALA A 1 105 ? 11.808 -2.935 0.260 1.00 91.75 105 ALA A N 1
ATOM 808 C CA . ALA A 1 105 ? 10.873 -3.361 1.294 1.00 91.75 105 ALA A CA 1
ATOM 809 C C . ALA A 1 105 ? 9.512 -2.662 1.141 1.00 91.75 105 ALA A C 1
ATOM 811 O O . ALA A 1 105 ? 8.479 -3.330 1.170 1.00 91.75 105 ALA A O 1
ATOM 812 N N . GLU A 1 106 ? 9.513 -1.348 0.896 1.00 93.44 106 GLU A N 1
ATOM 813 C CA . GLU A 1 106 ? 8.298 -0.563 0.685 1.00 93.44 106 GLU A CA 1
ATOM 814 C C . GLU A 1 106 ? 7.523 -1.026 -0.556 1.00 93.44 106 GLU A C 1
ATOM 816 O O . GLU A 1 106 ? 6.322 -1.285 -0.462 1.00 93.44 106 GLU A O 1
ATOM 821 N N . ARG A 1 107 ? 8.203 -1.231 -1.697 1.00 92.56 107 ARG A N 1
ATOM 822 C CA . ARG A 1 107 ? 7.589 -1.806 -2.910 1.00 92.56 107 ARG A CA 1
ATOM 823 C C . ARG A 1 107 ? 6.886 -3.136 -2.613 1.00 92.56 107 ARG A C 1
ATOM 825 O O . ARG A 1 107 ? 5.784 -3.381 -3.101 1.00 92.56 107 ARG A O 1
ATOM 832 N N . GLY A 1 108 ? 7.487 -3.980 -1.775 1.00 93.38 108 GLY A N 1
ATOM 833 C CA . GLY A 1 108 ? 6.886 -5.247 -1.355 1.00 93.38 108 GLY A CA 1
ATOM 834 C C . GLY A 1 108 ? 5.671 -5.099 -0.448 1.00 93.38 108 GLY A C 1
ATOM 835 O O . GLY A 1 108 ? 4.680 -5.796 -0.660 1.00 93.38 108 GLY A O 1
ATOM 836 N N . VAL A 1 109 ? 5.692 -4.153 0.491 1.00 95.25 109 VAL A N 1
ATOM 837 C CA . VAL A 1 109 ? 4.525 -3.831 1.327 1.00 95.25 109 VAL A CA 1
ATOM 838 C C . VAL A 1 109 ? 3.366 -3.300 0.475 1.00 95.25 109 VAL A C 1
ATOM 840 O O . VAL A 1 109 ? 2.237 -3.768 0.629 1.00 95.25 109 VAL A O 1
ATOM 843 N N . LYS A 1 110 ? 3.634 -2.396 -0.480 1.00 94.62 110 LYS A N 1
ATOM 844 C CA . LYS A 1 110 ? 2.622 -1.881 -1.423 1.00 94.62 110 LYS A CA 1
ATOM 845 C C . LYS A 1 110 ? 1.987 -3.014 -2.237 1.00 94.62 110 LYS A C 1
ATOM 847 O O . LYS A 1 110 ? 0.761 -3.115 -2.295 1.00 94.62 110 LYS A O 1
ATOM 852 N N . LEU A 1 111 ? 2.800 -3.921 -2.791 1.00 94.00 111 LEU A N 1
ATOM 853 C CA . LEU A 1 111 ? 2.302 -5.099 -3.513 1.00 94.00 111 LEU A CA 1
ATOM 854 C C . LEU A 1 111 ? 1.492 -6.049 -2.620 1.00 94.00 111 LEU A C 1
ATOM 856 O O . LEU A 1 111 ? 0.483 -6.600 -3.062 1.00 94.00 111 LEU A O 1
ATOM 860 N N . ALA A 1 112 ? 1.900 -6.234 -1.364 1.00 94.25 112 ALA A N 1
ATOM 861 C CA . ALA A 1 112 ? 1.165 -7.044 -0.397 1.00 94.25 112 ALA A CA 1
ATOM 862 C C . ALA A 1 112 ? -0.225 -6.469 -0.106 1.00 94.25 112 ALA A C 1
ATOM 864 O O . ALA A 1 112 ? -1.206 -7.218 -0.041 1.00 94.25 112 ALA A O 1
ATOM 865 N N . LEU A 1 113 ? -0.334 -5.146 0.029 1.00 95.56 113 LEU A N 1
ATOM 866 C CA . LEU A 1 113 ? -1.602 -4.479 0.312 1.00 95.56 113 LEU A CA 1
ATOM 867 C C . LEU A 1 113 ? -2.611 -4.631 -0.825 1.00 95.56 113 LEU A C 1
ATOM 869 O O . LEU A 1 113 ? -3.786 -4.831 -0.539 1.00 95.56 113 LEU A O 1
ATOM 873 N N . ILE A 1 114 ? -2.163 -4.660 -2.083 1.00 93.50 114 ILE A N 1
ATOM 874 C CA . ILE A 1 114 ? -3.030 -4.890 -3.254 1.00 93.50 114 ILE A CA 1
ATOM 875 C C . ILE A 1 114 ? -3.233 -6.377 -3.605 1.00 93.50 114 ILE A C 1
ATOM 877 O O . ILE A 1 114 ? -3.716 -6.690 -4.688 1.00 93.50 114 ILE A O 1
ATOM 881 N N . ALA A 1 115 ? -2.845 -7.302 -2.718 1.00 91.50 115 ALA A N 1
ATOM 882 C CA . ALA A 1 115 ? -2.888 -8.753 -2.953 1.00 91.50 115 ALA A CA 1
ATOM 883 C C . ALA A 1 115 ? -2.073 -9.228 -4.179 1.00 91.50 115 ALA A C 1
ATOM 885 O O . ALA A 1 115 ? -2.334 -10.294 -4.734 1.00 91.50 115 ALA A O 1
ATOM 886 N N . GLY A 1 116 ? -1.050 -8.466 -4.582 1.00 86.81 116 GLY A N 1
ATOM 887 C CA . GLY A 1 116 ? -0.159 -8.798 -5.700 1.00 86.81 116 GLY A CA 1
ATOM 888 C C . GLY A 1 116 ? 0.879 -9.879 -5.377 1.00 86.81 116 GLY A C 1
ATOM 889 O O . GLY A 1 116 ? 1.608 -10.325 -6.260 1.00 86.81 116 GLY A O 1
ATOM 890 N N . ILE A 1 117 ? 0.961 -10.308 -4.115 1.00 88.25 117 ILE A N 1
ATOM 891 C CA . ILE A 1 117 ? 1.846 -11.377 -3.644 1.00 88.25 117 ILE A CA 1
ATOM 892 C C . ILE A 1 117 ? 1.094 -12.319 -2.704 1.00 88.25 117 ILE A C 1
ATOM 894 O O . ILE A 1 117 ? 0.062 -11.967 -2.133 1.00 88.25 117 ILE A O 1
ATOM 898 N N . LYS A 1 118 ? 1.635 -13.528 -2.532 1.00 85.69 118 LYS A N 1
ATOM 899 C CA . LYS A 1 118 ? 1.042 -14.564 -1.682 1.00 85.69 118 LYS A CA 1
ATOM 900 C C . LYS A 1 118 ? 0.821 -14.060 -0.249 1.00 85.69 118 LYS A C 1
ATOM 902 O O . LYS A 1 118 ? 1.727 -13.500 0.369 1.00 85.69 118 LYS A O 1
ATOM 907 N N . GLU A 1 119 ? -0.363 -14.337 0.293 1.00 85.12 119 GLU A N 1
ATOM 908 C CA . GLU A 1 119 ? -0.708 -14.034 1.683 1.00 85.12 119 GLU A CA 1
ATOM 909 C C . GLU A 1 119 ? 0.201 -14.776 2.677 1.00 85.12 119 GLU A C 1
ATOM 911 O O . GLU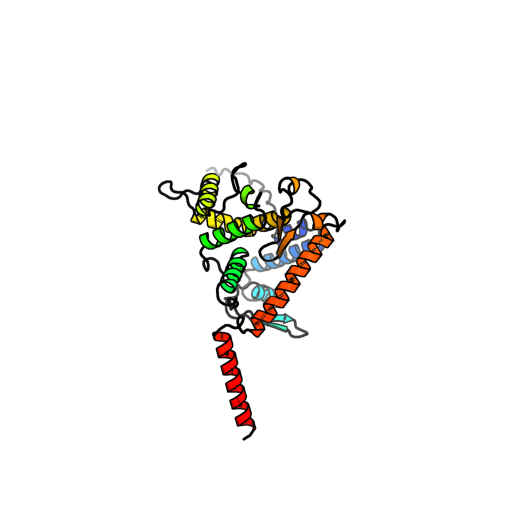 A 1 119 ? 0.663 -15.891 2.417 1.00 85.12 119 GLU A O 1
ATOM 916 N N . GLY A 1 120 ? 0.481 -14.139 3.816 1.00 85.38 120 GLY A N 1
ATOM 917 C CA . GLY A 1 120 ? 1.367 -14.671 4.857 1.00 85.38 120 GLY A CA 1
ATOM 918 C C . GLY A 1 120 ? 2.867 -14.478 4.601 1.00 85.38 120 GLY A C 1
ATOM 919 O O . GLY A 1 120 ? 3.667 -14.817 5.464 1.00 85.38 120 GLY A O 1
ATOM 920 N N . MET A 1 121 ? 3.269 -13.915 3.454 1.00 88.62 121 MET A N 1
ATOM 921 C CA . MET A 1 121 ? 4.664 -13.497 3.217 1.00 88.62 121 MET A CA 1
ATOM 922 C C . MET A 1 121 ? 5.064 -12.263 4.033 1.00 88.62 121 MET A C 1
ATOM 924 O O . MET A 1 121 ? 6.249 -12.024 4.249 1.00 88.62 121 MET A O 1
ATOM 928 N N . TYR A 1 122 ? 4.074 -11.481 4.454 1.00 92.75 122 TYR A N 1
ATOM 929 C CA . TYR A 1 122 ? 4.231 -10.304 5.293 1.00 92.75 122 TYR A CA 1
ATOM 930 C C . TYR A 1 122 ? 3.420 -10.490 6.564 1.00 92.75 122 TYR A C 1
ATOM 932 O O . TYR A 1 122 ? 2.344 -11.094 6.536 1.00 92.75 122 TYR A O 1
ATOM 940 N N . ASP A 1 123 ? 3.938 -9.935 7.654 1.00 95.38 123 ASP A N 1
ATOM 941 C CA . ASP A 1 123 ? 3.170 -9.792 8.878 1.00 95.38 123 ASP A CA 1
ATOM 942 C C . ASP A 1 123 ? 1.987 -8.842 8.646 1.00 95.38 123 ASP A C 1
ATOM 944 O O . ASP A 1 123 ? 2.134 -7.755 8.081 1.00 95.38 123 ASP A O 1
ATOM 948 N N . ILE A 1 124 ? 0.799 -9.276 9.056 1.00 96.44 124 ILE A N 1
ATOM 949 C CA . ILE A 1 124 ? -0.442 -8.551 8.794 1.00 96.44 124 ILE A CA 1
ATOM 950 C C . ILE A 1 124 ? -0.527 -7.265 9.620 1.00 96.44 124 ILE A C 1
ATOM 952 O O . ILE A 1 124 ? -1.094 -6.280 9.148 1.00 96.44 124 ILE A O 1
ATOM 956 N N . GLU A 1 125 ? 0.068 -7.248 10.816 1.00 96.94 125 GLU A N 1
ATOM 957 C CA . GLU A 1 125 ? 0.138 -6.049 11.652 1.00 96.94 125 GLU A CA 1
ATOM 958 C C . GLU A 1 125 ? 1.096 -5.024 11.039 1.00 96.94 125 GLU A C 1
ATOM 960 O O . GLU A 1 125 ? 0.739 -3.852 10.932 1.00 96.94 125 GLU A O 1
ATOM 965 N N . ALA A 1 126 ? 2.245 -5.456 10.509 1.00 96.31 126 ALA A N 1
ATOM 966 C CA . ALA A 1 126 ? 3.132 -4.582 9.738 1.00 96.31 126 ALA A CA 1
ATOM 967 C C . ALA A 1 126 ? 2.443 -3.964 8.502 1.00 96.31 126 ALA A C 1
ATOM 969 O O . ALA A 1 126 ? 2.592 -2.766 8.247 1.00 96.31 126 ALA A O 1
ATOM 970 N N . LEU A 1 127 ? 1.649 -4.746 7.753 1.00 97.44 127 LEU A N 1
ATOM 971 C CA . LEU A 1 127 ? 0.858 -4.221 6.628 1.00 97.44 127 LEU A CA 1
ATOM 972 C C . LEU A 1 127 ? -0.185 -3.199 7.092 1.00 97.44 127 LEU A C 1
ATOM 974 O O . LEU A 1 127 ? -0.319 -2.138 6.482 1.00 97.44 127 LEU A O 1
ATOM 978 N N . ALA A 1 128 ? -0.901 -3.501 8.178 1.00 98.19 128 ALA A N 1
ATOM 979 C CA . ALA A 1 128 ? -1.872 -2.594 8.778 1.00 98.19 128 ALA A CA 1
ATOM 980 C C . ALA A 1 128 ? -1.215 -1.288 9.258 1.00 98.19 128 ALA A C 1
ATOM 982 O O . ALA A 1 128 ? -1.767 -0.215 9.031 1.00 98.19 128 ALA A O 1
ATOM 983 N N . GLY A 1 129 ? -0.024 -1.363 9.857 1.00 98.06 129 GLY A N 1
ATOM 984 C CA . GLY A 1 129 ? 0.754 -0.203 10.292 1.00 98.06 129 GLY A CA 1
ATOM 985 C C . GLY A 1 129 ? 1.164 0.699 9.133 1.00 98.06 129 GLY A C 1
ATOM 986 O O . GLY A 1 129 ? 0.941 1.908 9.187 1.00 98.06 129 GLY A O 1
ATOM 987 N N . TYR A 1 130 ? 1.693 0.118 8.051 1.00 97.25 130 TYR A N 1
ATOM 988 C CA . TYR A 1 130 ? 2.028 0.892 6.855 1.00 97.25 130 TYR A CA 1
ATOM 989 C C . TYR A 1 130 ? 0.784 1.531 6.227 1.00 97.25 130 TYR A C 1
ATOM 991 O O . TYR A 1 130 ? 0.806 2.709 5.875 1.00 97.25 130 TYR A O 1
ATOM 999 N N . LEU A 1 131 ? -0.318 0.786 6.125 1.00 97.50 131 LEU A N 1
ATOM 1000 C CA . LEU A 1 131 ? -1.572 1.307 5.588 1.00 97.50 131 LEU A CA 1
ATOM 1001 C C . LEU A 1 131 ? -2.121 2.469 6.432 1.00 97.50 131 LEU A C 1
ATOM 1003 O O . LEU A 1 131 ? -2.493 3.500 5.875 1.00 97.50 131 LEU A O 1
ATOM 1007 N N . LEU A 1 132 ? -2.136 2.325 7.761 1.00 97.38 132 LEU A N 1
ATOM 1008 C CA . LEU A 1 132 ? -2.562 3.377 8.687 1.00 97.38 132 LEU A CA 1
ATOM 1009 C C . LEU A 1 132 ? -1.719 4.643 8.501 1.00 97.38 132 LEU A C 1
ATOM 1011 O O . LEU A 1 132 ? -2.265 5.735 8.350 1.00 97.38 132 LEU A O 1
ATOM 1015 N N . TYR A 1 133 ? -0.394 4.485 8.452 1.00 95.62 133 TYR A N 1
ATOM 1016 C CA . TYR A 1 133 ? 0.531 5.579 8.173 1.00 95.62 133 TYR A CA 1
ATOM 1017 C C . TYR A 1 133 ? 0.195 6.280 6.851 1.00 95.62 133 TYR A C 1
ATOM 1019 O O . TYR A 1 133 ? 0.002 7.495 6.838 1.00 95.62 133 TYR A O 1
ATOM 1027 N N . ARG A 1 134 ? 0.056 5.527 5.752 1.00 93.50 134 ARG A N 1
ATOM 1028 C CA . ARG A 1 134 ? -0.214 6.101 4.426 1.00 93.50 134 ARG A CA 1
ATOM 1029 C C . ARG A 1 134 ? -1.537 6.860 4.371 1.00 93.50 134 ARG A C 1
ATOM 1031 O O . ARG A 1 134 ? -1.581 7.935 3.785 1.00 93.50 134 ARG A O 1
ATOM 1038 N N . LEU A 1 135 ? -2.595 6.339 4.989 1.00 92.38 135 LEU A N 1
ATOM 1039 C CA . LEU A 1 135 ? -3.894 7.016 5.012 1.00 92.38 135 LEU A CA 1
ATOM 1040 C C . LEU A 1 135 ? -3.852 8.335 5.793 1.00 92.38 135 LEU A C 1
ATOM 1042 O O . LEU A 1 135 ? -4.459 9.307 5.355 1.00 92.38 135 LEU A O 1
ATOM 1046 N N . ASN A 1 136 ? -3.100 8.388 6.895 1.00 91.81 136 ASN A N 1
ATOM 1047 C CA . ASN A 1 136 ? -2.900 9.619 7.662 1.00 91.81 136 ASN A CA 1
ATOM 1048 C C . ASN A 1 136 ? -2.048 10.656 6.916 1.00 91.81 136 ASN A C 1
ATOM 1050 O O . ASN A 1 136 ? -2.307 11.848 7.038 1.00 91.81 136 ASN A O 1
ATOM 1054 N N . VAL A 1 137 ? -1.045 10.225 6.143 1.00 88.88 137 VAL A N 1
ATOM 1055 C CA . VAL A 1 137 ? -0.232 11.137 5.316 1.00 88.88 137 VAL A CA 1
ATOM 1056 C C . VAL A 1 137 ? -1.079 11.797 4.229 1.00 88.88 137 VAL A C 1
ATOM 1058 O O . VAL A 1 137 ? -0.970 13.000 4.011 1.00 88.88 137 VAL A O 1
ATOM 1061 N N . LEU A 1 138 ? -1.940 11.022 3.565 1.00 84.94 138 LEU A N 1
ATOM 1062 C CA . LEU A 1 138 ? -2.777 11.520 2.470 1.00 84.94 138 LEU A CA 1
ATOM 1063 C C . LEU A 1 138 ? -3.928 12.405 2.948 1.00 84.94 138 LEU A C 1
ATOM 1065 O O . LEU A 1 138 ? -4.359 13.294 2.221 1.00 84.94 138 LEU A O 1
ATOM 1069 N N . ASN A 1 139 ? -4.460 12.141 4.141 1.00 83.69 139 ASN A N 1
ATOM 1070 C CA . ASN A 1 139 ? -5.489 12.974 4.743 1.00 83.69 139 ASN A CA 1
ATOM 1071 C C . ASN A 1 139 ? -5.367 12.939 6.275 1.00 83.69 139 ASN A C 1
ATOM 1073 O O . ASN A 1 139 ? -5.935 12.050 6.914 1.00 83.69 139 ASN A O 1
ATOM 1077 N N . PRO A 1 140 ? -4.654 13.904 6.883 1.00 84.62 140 PRO A N 1
ATOM 1078 C CA . PRO A 1 140 ? -4.421 13.910 8.326 1.00 84.62 140 PRO A CA 1
ATOM 1079 C C . PRO A 1 140 ? -5.657 14.306 9.143 1.00 84.62 140 PRO A C 1
ATOM 1081 O O . PRO A 1 140 ? -5.686 14.068 10.348 1.00 84.62 140 PRO A O 1
ATOM 1084 N N . ILE A 1 141 ? -6.667 14.919 8.516 1.00 83.12 141 ILE A N 1
ATOM 1085 C CA . ILE A 1 141 ? -7.859 15.438 9.203 1.00 83.12 141 ILE A CA 1
ATOM 1086 C C . ILE A 1 141 ? -8.957 14.377 9.244 1.00 83.12 141 ILE A C 1
ATOM 1088 O O . ILE A 1 141 ? -9.532 14.112 10.299 1.00 83.12 141 ILE A O 1
ATOM 1092 N N . TYR A 1 142 ? -9.257 13.772 8.094 1.00 86.44 142 TYR A N 1
ATOM 1093 C CA . TYR A 1 142 ? -10.333 12.795 7.960 1.00 86.44 142 TYR A CA 1
ATOM 1094 C C . TYR A 1 142 ? -9.915 11.614 7.070 1.00 86.44 142 TYR A C 1
ATOM 1096 O O . TYR A 1 142 ? -10.403 11.458 5.948 1.00 86.44 142 TYR A O 1
ATOM 1104 N N . PRO A 1 143 ? -8.979 10.773 7.538 1.00 90.50 143 PRO A N 1
ATOM 1105 C CA . PRO A 1 143 ? -8.525 9.623 6.776 1.00 90.50 143 PRO A CA 1
ATOM 1106 C C . PRO A 1 143 ? -9.661 8.612 6.580 1.00 90.50 143 PRO A C 1
ATOM 1108 O O . PRO A 1 143 ? -10.469 8.361 7.477 1.00 90.50 143 PRO A O 1
ATOM 1111 N N . ALA A 1 144 ? -9.687 7.970 5.409 1.00 91.19 144 ALA A N 1
ATOM 1112 C CA . ALA A 1 144 ? -10.783 7.095 4.975 1.00 91.19 144 ALA A CA 1
ATOM 1113 C C . ALA A 1 144 ? -11.122 5.959 5.961 1.00 91.19 144 ALA A C 1
ATOM 1115 O O . ALA A 1 144 ? -12.271 5.517 6.038 1.00 91.19 144 ALA A O 1
ATOM 1116 N N . TYR A 1 145 ? -10.143 5.496 6.747 1.00 94.50 145 TYR A N 1
ATOM 1117 C CA . TYR A 1 145 ? -10.351 4.426 7.722 1.00 94.50 145 TYR A CA 1
ATOM 1118 C C . TYR A 1 145 ? -11.268 4.828 8.884 1.00 94.50 145 TYR A C 1
ATOM 1120 O O . TYR A 1 145 ? -11.761 3.937 9.575 1.00 94.50 145 TYR A O 1
ATOM 1128 N N . LEU A 1 146 ? -11.503 6.123 9.142 1.00 94.50 146 LEU A N 1
ATOM 1129 C CA . LEU A 1 146 ? -12.369 6.557 10.247 1.00 94.50 146 LEU A CA 1
ATOM 1130 C C . LEU A 1 146 ? -13.804 6.051 10.094 1.00 94.50 146 LEU A C 1
ATOM 1132 O O . LEU A 1 146 ? -14.473 5.814 11.095 1.00 94.50 146 LEU A O 1
ATOM 1136 N N . THR A 1 147 ? -14.240 5.770 8.865 1.00 93.31 147 THR A N 1
ATOM 1137 C CA . THR A 1 147 ? -15.523 5.110 8.569 1.00 93.31 147 THR A CA 1
ATOM 1138 C C . THR A 1 147 ? -15.662 3.739 9.251 1.00 93.31 147 THR A C 1
ATOM 1140 O O . THR A 1 147 ? -16.772 3.310 9.585 1.00 93.31 147 THR A O 1
ATOM 1143 N N . LEU A 1 148 ? -14.538 3.070 9.539 1.00 94.88 148 LEU A N 1
ATOM 1144 C CA . LEU A 1 148 ? -14.469 1.808 10.278 1.00 94.88 148 LEU A CA 1
ATOM 1145 C C . LEU A 1 148 ? -14.490 1.971 11.801 1.00 94.88 148 LEU A C 1
ATOM 1147 O O . LEU A 1 148 ? -14.638 0.973 12.502 1.00 94.88 148 LEU A O 1
ATOM 1151 N N . LEU A 1 149 ? -14.392 3.187 12.342 1.00 95.31 149 LEU A N 1
ATOM 1152 C CA . LEU A 1 149 ? -14.416 3.468 13.784 1.00 95.31 149 LEU A CA 1
ATOM 1153 C C . LEU A 1 149 ? -15.697 4.198 14.203 1.00 95.31 149 LEU A C 1
ATOM 1155 O O . LEU A 1 149 ? -16.517 4.557 13.368 1.00 95.31 149 LEU A O 1
ATOM 1159 N N . GLN A 1 150 ? -15.931 4.342 15.505 1.00 92.06 150 GLN A N 1
ATOM 1160 C CA . GLN A 1 150 ? -17.098 5.087 15.984 1.00 92.06 150 GLN A CA 1
ATOM 1161 C C . GLN A 1 150 ? -17.013 6.554 15.540 1.00 92.06 150 GLN A C 1
ATOM 1163 O O . GLN A 1 150 ? -15.920 7.126 15.490 1.00 92.06 150 GLN A O 1
ATOM 1168 N N . GLU A 1 151 ? -18.160 7.159 15.235 1.00 89.56 151 GLU A N 1
ATOM 1169 C CA . GLU A 1 151 ? -18.230 8.576 14.871 1.00 89.56 151 GLU A CA 1
ATOM 1170 C C . GLU A 1 151 ? -17.616 9.448 15.976 1.00 89.56 151 GLU A C 1
ATOM 1172 O O . GLU A 1 151 ? -17.816 9.200 17.165 1.00 89.56 151 GLU A O 1
ATOM 1177 N N . GLY A 1 152 ? -16.821 10.446 15.582 1.00 87.38 152 GLY A N 1
ATOM 1178 C CA . GLY A 1 152 ? -16.093 11.314 16.512 1.00 87.38 152 GLY A CA 1
ATOM 1179 C C . GLY A 1 152 ? -14.752 10.762 17.010 1.00 87.38 152 GLY A C 1
ATOM 1180 O O . GLY A 1 152 ? -14.067 11.450 17.766 1.00 87.38 152 GLY A O 1
ATOM 1181 N N . THR A 1 153 ? -14.332 9.564 16.583 1.00 91.88 153 THR A N 1
ATOM 1182 C CA . THR A 1 153 ? -12.970 9.084 16.869 1.00 91.88 153 THR A CA 1
ATOM 1183 C C . THR A 1 153 ? -11.953 9.947 16.107 1.00 91.88 153 THR A C 1
ATOM 1185 O O . THR A 1 153 ? -12.070 10.053 14.884 1.00 91.88 153 THR A O 1
ATOM 1188 N N . PRO A 1 154 ? -10.956 10.554 16.778 1.00 92.75 154 PRO A N 1
ATOM 1189 C CA . PRO A 1 154 ? -9.929 11.325 16.088 1.00 92.75 154 PRO A CA 1
ATOM 1190 C C . PRO A 1 154 ? -8.975 10.410 15.294 1.00 92.75 154 PRO A C 1
ATOM 1192 O O . PRO A 1 154 ? -8.818 9.232 15.641 1.00 92.75 154 PRO A O 1
ATOM 1195 N N . PRO A 1 155 ? -8.297 10.934 14.255 1.00 93.94 155 PRO A N 1
ATOM 1196 C CA . PRO A 1 155 ? -7.181 10.249 13.610 1.00 93.94 155 PRO A CA 1
ATOM 1197 C C . PRO A 1 155 ? -6.118 9.822 14.632 1.00 93.94 155 PRO A C 1
ATOM 1199 O O . PRO A 1 155 ? -5.895 10.495 15.638 1.00 93.94 155 PRO A O 1
ATOM 1202 N N . THR A 1 156 ? -5.449 8.698 14.383 1.00 96.19 156 THR A N 1
ATOM 1203 C CA . THR A 1 156 ? -4.404 8.169 15.265 1.00 96.19 156 THR A CA 1
ATOM 1204 C C . THR A 1 156 ? -3.272 7.584 14.441 1.00 96.19 156 THR A C 1
ATOM 1206 O O . THR A 1 156 ? -3.493 6.986 13.387 1.00 96.19 156 THR A O 1
ATOM 1209 N N . THR A 1 157 ? -2.053 7.756 14.936 1.00 96.06 157 THR A N 1
ATOM 1210 C CA . THR A 1 157 ? -0.835 7.166 14.376 1.00 96.06 157 THR A CA 1
ATOM 1211 C C . THR A 1 157 ? -0.421 5.888 15.108 1.00 96.06 157 THR A C 1
ATOM 1213 O O . THR A 1 157 ? 0.454 5.173 14.623 1.00 96.06 157 THR A O 1
ATOM 1216 N N . ASP A 1 158 ? -1.053 5.571 16.244 1.00 97.69 158 ASP A N 1
ATOM 1217 C CA . ASP A 1 158 ? -0.784 4.357 17.012 1.00 97.69 158 ASP A CA 1
ATOM 1218 C C . ASP A 1 158 ? -1.621 3.184 16.480 1.00 97.69 158 ASP A C 1
ATOM 1220 O O . ASP A 1 158 ? -2.850 3.135 16.616 1.00 97.69 158 ASP A O 1
ATOM 1224 N N . LEU A 1 159 ? -0.924 2.202 15.903 1.00 98.06 159 LEU A N 1
ATOM 1225 C CA . LEU A 1 159 ? -1.526 0.981 15.381 1.00 98.06 159 LEU A CA 1
ATOM 1226 C C . LEU A 1 159 ? -2.291 0.201 16.460 1.00 98.06 159 LEU A C 1
ATOM 1228 O O . LEU A 1 159 ? -3.389 -0.283 16.189 1.00 98.06 159 LEU A O 1
ATOM 1232 N N . HIS A 1 160 ? -1.759 0.080 17.678 1.00 97.81 160 HIS A N 1
ATOM 1233 C CA . HIS A 1 160 ? -2.424 -0.682 18.736 1.00 97.81 160 HIS A CA 1
ATOM 1234 C C . HIS A 1 160 ? -3.713 0.001 19.186 1.00 97.81 160 HIS A C 1
ATOM 1236 O O . HIS A 1 160 ? -4.728 -0.678 19.380 1.00 97.81 160 HIS A O 1
ATOM 1242 N N . GLN A 1 161 ? -3.703 1.331 19.311 1.00 97.44 161 GLN A N 1
ATOM 1243 C CA . GLN A 1 161 ? -4.902 2.110 19.620 1.00 97.44 161 GLN A CA 1
ATOM 1244 C C . GLN A 1 161 ? -5.965 1.932 18.528 1.00 97.44 161 GLN A C 1
ATOM 1246 O O . GLN A 1 161 ? -7.124 1.637 18.839 1.00 97.44 161 GLN A O 1
ATOM 1251 N N . TYR A 1 162 ? -5.559 2.042 17.258 1.00 98.19 162 TYR A N 1
ATOM 1252 C CA . TYR A 1 162 ? -6.428 1.839 16.101 1.00 98.19 162 TYR A CA 1
ATOM 1253 C C . TYR A 1 162 ? -7.055 0.435 16.084 1.00 98.19 162 TYR A C 1
ATOM 1255 O O . TYR A 1 162 ? -8.282 0.294 16.074 1.00 98.19 162 TYR A O 1
ATOM 1263 N N . LEU A 1 163 ? -6.227 -0.614 16.140 1.00 98.31 163 LEU A N 1
ATOM 1264 C CA . LEU A 1 163 ? -6.687 -2.003 16.088 1.00 98.31 163 LEU A CA 1
ATOM 1265 C C . LEU A 1 163 ? -7.563 -2.358 17.289 1.00 98.31 163 LEU A C 1
ATOM 1267 O O . LEU A 1 163 ? -8.539 -3.088 17.135 1.00 98.31 163 LEU A O 1
ATOM 1271 N N . SER A 1 164 ? -7.270 -1.811 18.470 1.00 97.31 164 SER A N 1
ATOM 1272 C CA . SER A 1 164 ? -8.100 -2.008 19.661 1.00 97.31 164 SER A CA 1
ATOM 1273 C C . SER A 1 164 ? -9.482 -1.377 19.501 1.00 97.31 164 SER A C 1
ATOM 1275 O O . SER A 1 164 ? -10.481 -1.991 19.877 1.00 97.31 164 SER A O 1
ATOM 1277 N N . ALA A 1 165 ? -9.567 -0.168 18.939 1.00 97.31 165 ALA A N 1
ATOM 1278 C CA . ALA A 1 165 ? -10.842 0.495 18.669 1.00 97.31 165 ALA A CA 1
ATOM 1279 C C . ALA A 1 165 ? -11.667 -0.278 17.627 1.00 97.31 165 ALA A C 1
ATOM 1281 O O . ALA A 1 165 ? -12.857 -0.527 17.840 1.00 97.31 165 ALA A O 1
ATOM 1282 N N . LEU A 1 166 ? -11.021 -0.734 16.549 1.00 97.94 166 LEU A N 1
ATOM 1283 C CA . LEU A 1 166 ? -11.652 -1.553 15.516 1.00 97.94 166 LEU A CA 1
ATOM 1284 C C . LEU A 1 166 ? -12.145 -2.896 16.077 1.00 97.94 166 LEU A C 1
ATOM 1286 O O . LEU A 1 166 ? -13.297 -3.275 15.857 1.00 97.94 166 LEU A O 1
ATOM 1290 N N . ALA A 1 167 ? -11.305 -3.593 16.849 1.00 97.69 167 ALA A N 1
ATOM 1291 C CA . ALA A 1 167 ? -11.643 -4.866 17.480 1.00 97.69 167 ALA A CA 1
ATOM 1292 C C . ALA A 1 167 ? -12.834 -4.727 18.437 1.00 97.69 167 ALA A C 1
ATOM 1294 O O . ALA A 1 167 ? -13.750 -5.548 18.391 1.00 97.69 167 ALA A O 1
ATOM 1295 N N . LYS A 1 168 ? -12.862 -3.666 19.258 1.00 96.25 168 LYS A N 1
ATOM 1296 C CA . LYS A 1 168 ? -13.989 -3.359 20.154 1.00 96.25 168 LYS A CA 1
ATOM 1297 C C . LYS A 1 168 ? -15.281 -3.123 19.376 1.00 96.25 168 LYS A C 1
ATOM 1299 O O . LYS A 1 168 ? -16.295 -3.727 19.710 1.00 96.25 168 LYS A O 1
ATOM 1304 N N . ARG A 1 169 ? -15.248 -2.287 18.329 1.00 95.81 169 ARG A N 1
ATOM 1305 C CA . ARG A 1 169 ? -16.434 -1.980 17.510 1.00 95.81 169 ARG A CA 1
ATOM 1306 C C . ARG A 1 169 ? -16.999 -3.230 16.832 1.00 95.81 169 ARG A C 1
ATOM 1308 O O . ARG A 1 169 ? -18.211 -3.396 16.774 1.00 95.81 169 ARG A O 1
ATOM 1315 N N . MET A 1 170 ? -16.125 -4.100 16.335 1.00 95.94 170 MET A N 1
ATOM 1316 C CA . MET A 1 170 ? -16.501 -5.292 15.568 1.00 95.94 170 MET A CA 1
ATOM 1317 C C . MET A 1 170 ? -16.702 -6.552 16.429 1.00 95.94 170 MET A C 1
ATOM 1319 O O . MET A 1 170 ? -16.963 -7.626 15.887 1.00 95.94 170 MET A O 1
ATOM 1323 N N . GLY A 1 171 ? -16.547 -6.461 17.755 1.00 96.00 171 GLY A N 1
ATOM 1324 C CA . GLY A 1 171 ? -16.686 -7.607 18.660 1.00 96.00 171 GLY A CA 1
ATOM 1325 C C . GLY A 1 171 ? -15.628 -8.698 18.449 1.00 96.00 171 GLY A C 1
ATOM 1326 O O . GLY A 1 171 ? -15.912 -9.887 18.600 1.00 96.00 171 GLY A O 1
ATOM 1327 N N . MET A 1 172 ? -14.404 -8.323 18.068 1.00 97.12 172 MET A N 1
ATOM 1328 C CA . MET A 1 172 ? -13.305 -9.264 17.838 1.00 97.12 172 MET A CA 1
ATOM 1329 C C . MET A 1 172 ? -12.584 -9.571 19.152 1.00 97.12 172 MET A C 1
ATOM 1331 O O . MET A 1 172 ? -11.684 -8.845 19.570 1.00 97.12 172 MET A O 1
ATOM 1335 N N . ILE A 1 173 ? -13.001 -10.652 19.810 1.00 96.44 173 ILE A N 1
ATOM 1336 C CA . ILE A 1 173 ? -12.520 -11.056 21.135 1.00 96.44 173 ILE A CA 1
ATOM 1337 C C . ILE A 1 173 ? -12.002 -12.502 21.068 1.00 96.44 173 ILE A C 1
ATOM 1339 O O . ILE A 1 173 ? -12.657 -13.380 20.500 1.00 96.44 173 ILE A O 1
ATOM 1343 N N . LYS A 1 174 ? -10.820 -12.752 21.638 1.00 94.88 174 LYS A N 1
ATOM 1344 C CA . LYS A 1 174 ? -10.219 -14.081 21.817 1.00 94.88 174 LYS A CA 1
ATOM 1345 C C . LYS A 1 174 ? -10.710 -14.735 23.112 1.00 94.88 174 LYS A C 1
ATOM 1347 O O . LYS A 1 174 ? -11.383 -14.137 23.950 1.00 94.88 174 LYS A O 1
ATOM 1352 N N . ARG A 1 175 ? -10.343 -16.003 23.309 1.00 93.44 175 ARG A N 1
ATOM 1353 C CA . ARG A 1 175 ? -10.535 -16.676 24.604 1.00 93.44 175 ARG A CA 1
ATOM 1354 C C . ARG A 1 175 ? -9.825 -15.877 25.702 1.00 93.44 175 ARG A C 1
ATOM 1356 O O . ARG A 1 175 ? -8.708 -15.430 25.488 1.00 93.44 175 ARG A O 1
ATOM 1363 N N . GLY A 1 176 ? -10.479 -15.718 26.851 1.00 92.44 176 GLY A N 1
ATOM 1364 C CA . GLY A 1 176 ? -9.967 -14.892 27.952 1.00 92.44 176 GLY A CA 1
ATOM 1365 C C . GLY A 1 176 ? -10.436 -13.433 27.934 1.00 92.44 176 GLY A C 1
ATOM 1366 O O . GLY A 1 176 ? -9.952 -12.652 28.738 1.00 92.44 176 GLY A O 1
ATOM 1367 N N . ALA A 1 177 ? -11.388 -13.072 27.063 1.00 91.88 177 ALA A N 1
ATOM 1368 C CA . ALA A 1 177 ? -11.928 -11.711 26.938 1.00 91.88 177 ALA A CA 1
ATOM 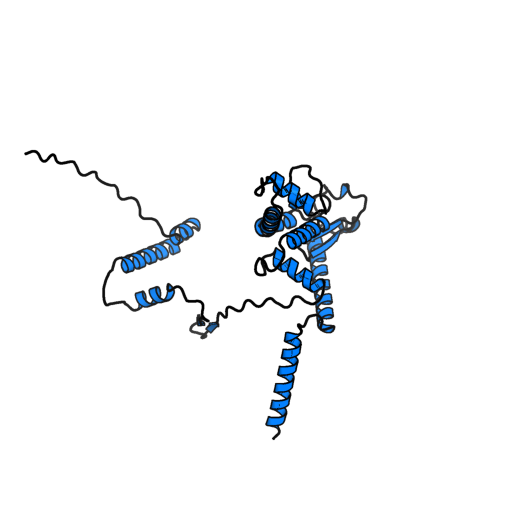1369 C C . ALA A 1 177 ? -10.902 -10.648 26.483 1.00 91.88 177 ALA A C 1
ATOM 1371 O O . ALA A 1 177 ? -11.126 -9.449 26.643 1.00 91.88 177 ALA A O 1
ATOM 1372 N N . GLU A 1 178 ? -9.805 -11.081 25.861 1.00 96.25 178 GLU A N 1
ATOM 1373 C CA . GLU A 1 178 ? -8.803 -10.205 25.250 1.00 96.25 178 GLU A CA 1
ATOM 1374 C C . GLU A 1 178 ? -9.182 -9.842 23.809 1.00 96.25 178 GLU A C 1
ATOM 1376 O O . GLU A 1 178 ? -9.787 -10.640 23.091 1.00 96.25 178 GLU A O 1
ATOM 1381 N N . LEU A 1 179 ? -8.812 -8.646 23.352 1.00 97.31 179 LEU A N 1
ATOM 1382 C CA . LEU A 1 179 ? -9.105 -8.196 21.989 1.00 97.31 179 LEU A CA 1
ATOM 1383 C C . LEU A 1 179 ? -8.235 -8.915 20.953 1.00 97.31 179 LEU A C 1
ATOM 1385 O O . LEU A 1 179 ? -7.025 -9.070 21.124 1.00 97.31 179 LEU A O 1
ATOM 1389 N N . ASP A 1 180 ? -8.846 -9.313 19.837 1.00 97.69 180 ASP A N 1
ATOM 1390 C CA . ASP A 1 180 ? -8.139 -9.957 18.731 1.00 97.69 180 ASP A CA 1
ATOM 1391 C C . ASP A 1 180 ? -7.567 -8.938 17.737 1.00 97.69 180 ASP A C 1
ATOM 1393 O O . ASP A 1 180 ? -8.179 -8.632 16.711 1.00 97.69 180 ASP A O 1
ATOM 1397 N N . LEU A 1 181 ? -6.373 -8.419 18.039 1.00 97.75 181 LEU A N 1
ATOM 1398 C CA . LEU A 1 181 ? -5.703 -7.436 17.180 1.00 97.75 181 LEU A CA 1
ATOM 1399 C C . LEU A 1 181 ? -5.303 -8.012 15.815 1.00 97.75 181 LEU A C 1
ATOM 1401 O O . LEU A 1 181 ? -5.485 -7.346 14.800 1.00 97.75 181 LEU A O 1
ATOM 1405 N N . ALA A 1 182 ? -4.855 -9.268 15.762 1.00 96.69 182 ALA A N 1
ATOM 1406 C CA . ALA A 1 182 ? -4.475 -9.926 14.512 1.00 96.69 182 ALA A CA 1
ATOM 1407 C C . ALA A 1 182 ? -5.676 -10.084 13.559 1.00 96.69 182 ALA A C 1
ATOM 1409 O O . ALA A 1 182 ? -5.568 -9.846 12.350 1.00 96.69 182 ALA A O 1
ATOM 1410 N N . ARG A 1 183 ? -6.854 -10.434 14.098 1.00 97.75 183 ARG A N 1
ATOM 1411 C CA . ARG A 1 183 ? -8.103 -10.480 13.324 1.00 97.75 183 ARG A CA 1
ATOM 1412 C C . ARG A 1 183 ? -8.545 -9.087 12.878 1.00 97.75 183 ARG A C 1
ATOM 1414 O O . ARG A 1 183 ? -8.996 -8.946 11.742 1.00 97.75 183 ARG A O 1
ATOM 1421 N N . ALA A 1 184 ? -8.377 -8.067 13.721 1.00 98.38 184 ALA A N 1
ATOM 1422 C CA . ALA A 1 184 ? -8.657 -6.680 13.357 1.00 98.38 184 ALA A CA 1
ATOM 1423 C C . ALA A 1 184 ? -7.723 -6.173 12.244 1.00 98.38 184 ALA A C 1
ATOM 1425 O O . ALA A 1 184 ? -8.196 -5.568 11.286 1.00 98.38 184 ALA A O 1
ATOM 1426 N N . ALA A 1 185 ? -6.426 -6.490 12.305 1.00 98.25 185 ALA A N 1
ATOM 1427 C CA . ALA A 1 185 ? -5.451 -6.139 11.273 1.00 98.25 185 ALA A CA 1
ATOM 1428 C C . ALA A 1 185 ? -5.779 -6.824 9.939 1.00 98.25 185 ALA A C 1
ATOM 1430 O O . ALA A 1 185 ? -5.836 -6.173 8.896 1.00 98.25 185 ALA A O 1
ATOM 1431 N N . SER A 1 186 ? -6.098 -8.121 9.985 1.00 97.38 186 SER A N 1
ATOM 1432 C CA . SER A 1 186 ? -6.555 -8.880 8.813 1.00 97.38 186 SER A CA 1
ATOM 1433 C C . SER A 1 186 ? -7.813 -8.267 8.202 1.00 97.38 186 SER A C 1
ATOM 1435 O O . SER A 1 186 ? -7.917 -8.126 6.984 1.00 97.38 186 SER A O 1
ATOM 1437 N N . HIS A 1 187 ? -8.763 -7.859 9.046 1.00 98.06 187 HIS A N 1
ATOM 1438 C CA . HIS A 1 187 ? -9.969 -7.175 8.600 1.00 98.06 187 HIS A CA 1
ATOM 1439 C C . HIS A 1 187 ? -9.655 -5.826 7.950 1.00 98.06 187 HIS A C 1
ATOM 1441 O O . HIS A 1 187 ? -10.234 -5.514 6.916 1.00 98.06 187 HIS A O 1
ATOM 1447 N N . PHE A 1 188 ? -8.751 -5.036 8.525 1.00 98.19 188 PHE A N 1
ATOM 1448 C CA . PHE A 1 188 ? -8.385 -3.726 7.996 1.00 98.19 188 PHE A CA 1
ATOM 1449 C C . PHE A 1 188 ? -7.718 -3.817 6.619 1.00 98.19 188 PHE A C 1
ATOM 1451 O O . PHE A 1 188 ? -8.120 -3.122 5.688 1.00 98.19 188 PHE A O 1
ATOM 1458 N N . VAL A 1 189 ? -6.764 -4.737 6.451 1.00 97.56 189 VAL A N 1
ATOM 1459 C CA . VAL A 1 189 ? -6.113 -4.978 5.153 1.00 97.56 189 VAL A CA 1
ATOM 1460 C C . VAL A 1 189 ? -7.108 -5.523 4.124 1.00 97.56 189 VAL A C 1
ATOM 1462 O O . VAL A 1 189 ? -7.069 -5.133 2.958 1.00 97.56 189 VAL A O 1
ATOM 1465 N N . ARG A 1 190 ? -8.036 -6.393 4.538 1.00 96.88 190 ARG A N 1
ATOM 1466 C CA . ARG A 1 190 ? -9.107 -6.880 3.660 1.00 96.88 190 ARG A CA 1
ATOM 1467 C C . ARG A 1 190 ? -10.050 -5.755 3.236 1.00 96.88 190 ARG A C 1
ATOM 1469 O O . ARG A 1 190 ? -10.320 -5.619 2.050 1.00 96.88 190 ARG A O 1
ATOM 1476 N N . TRP A 1 191 ? -10.485 -4.921 4.181 1.00 97.31 191 TRP A N 1
ATOM 1477 C CA . TRP A 1 191 ? -11.301 -3.743 3.893 1.00 97.31 191 TRP A CA 1
ATOM 1478 C C . TRP A 1 191 ? -10.620 -2.838 2.872 1.00 97.31 191 TRP A C 1
ATOM 1480 O O . TRP A 1 191 ? -11.271 -2.414 1.926 1.00 97.31 191 TRP A O 1
ATOM 1490 N N . TRP A 1 192 ? -9.314 -2.592 3.000 1.00 96.38 192 TRP A N 1
ATOM 1491 C CA . TRP A 1 192 ? -8.572 -1.796 2.023 1.00 96.38 192 TRP A CA 1
ATOM 1492 C C . TRP A 1 192 ? -8.676 -2.350 0.599 1.00 96.38 192 TRP A C 1
ATOM 1494 O O . TRP A 1 192 ? -8.932 -1.592 -0.335 1.00 96.38 192 TRP A O 1
ATOM 1504 N N . ARG A 1 193 ? -8.511 -3.667 0.444 1.00 95.12 193 ARG A N 1
ATOM 1505 C CA . ARG A 1 193 ? -8.567 -4.358 -0.853 1.00 95.12 193 ARG A CA 1
ATOM 1506 C C . ARG A 1 193 ? -9.955 -4.340 -1.487 1.00 95.12 193 ARG A C 1
ATOM 1508 O O . ARG A 1 193 ? -10.053 -4.348 -2.708 1.00 95.12 193 ARG A O 1
ATOM 1515 N N . GLU A 1 194 ? -10.999 -4.375 -0.667 1.00 94.81 194 GLU A N 1
ATOM 1516 C CA . GLU A 1 194 ? -12.385 -4.487 -1.127 1.00 94.81 194 GLU A CA 1
ATOM 1517 C C . GLU A 1 194 ? -13.025 -3.106 -1.351 1.00 94.81 194 GLU A C 1
ATOM 1519 O O . GLU A 1 194 ? -13.627 -2.865 -2.394 1.00 94.81 194 GLU A O 1
ATOM 1524 N N . GLU A 1 195 ? -12.878 -2.187 -0.395 1.00 93.12 195 GLU A N 1
ATOM 1525 C CA . GLU A 1 195 ? -13.654 -0.938 -0.331 1.00 93.12 195 GLU A CA 1
ATOM 1526 C C . GLU A 1 195 ? -12.789 0.285 0.005 1.00 93.12 195 GLU A C 1
ATOM 1528 O O . GLU A 1 195 ? -12.944 1.352 -0.591 1.00 93.12 195 GLU A O 1
ATOM 1533 N N . GLY A 1 196 ? -11.852 0.145 0.944 1.00 92.19 196 GLY A N 1
ATOM 1534 C CA . GLY A 1 196 ? -11.077 1.255 1.494 1.00 92.19 196 GLY A CA 1
ATOM 1535 C C . GLY A 1 196 ? -10.219 1.984 0.464 1.00 92.19 196 GLY A C 1
ATOM 1536 O O . GLY A 1 196 ? -10.118 3.207 0.529 1.00 92.19 196 GLY A O 1
ATOM 1537 N N . GLY A 1 197 ? -9.663 1.265 -0.518 1.00 90.44 197 GLY A N 1
ATOM 1538 C CA . GLY A 1 197 ? -8.923 1.866 -1.630 1.00 90.44 197 GLY A CA 1
ATOM 1539 C C . GLY A 1 197 ? -9.781 2.803 -2.476 1.00 90.44 197 GLY A C 1
ATOM 1540 O O . GLY A 1 197 ? -9.357 3.911 -2.806 1.00 90.44 197 GLY A O 1
ATOM 1541 N N . LEU A 1 198 ? -11.017 2.390 -2.770 1.00 89.12 198 LEU A N 1
ATOM 1542 C CA . LEU A 1 198 ? -11.970 3.202 -3.523 1.00 89.12 198 LEU A CA 1
ATOM 1543 C C . LEU A 1 198 ? -12.462 4.393 -2.695 1.00 89.12 198 LEU A C 1
ATOM 1545 O O . LEU A 1 198 ? -12.552 5.503 -3.215 1.00 89.12 198 LEU A O 1
ATOM 1549 N N . LEU A 1 199 ? -12.731 4.187 -1.402 1.00 89.06 199 LEU A N 1
ATOM 1550 C CA . LEU A 1 199 ? -13.123 5.268 -0.500 1.00 89.06 199 LEU A CA 1
ATOM 1551 C C . LEU A 1 199 ? -12.028 6.329 -0.408 1.00 89.06 199 LEU A C 1
ATOM 1553 O O . LEU A 1 199 ? -12.313 7.497 -0.659 1.00 89.06 199 LEU A O 1
ATOM 1557 N N . ALA A 1 200 ? -10.780 5.922 -0.156 1.00 86.94 200 ALA A N 1
ATOM 1558 C CA . ALA A 1 200 ? -9.635 6.828 -0.108 1.00 86.94 200 ALA A CA 1
ATOM 1559 C C . ALA A 1 200 ? -9.493 7.629 -1.411 1.00 86.94 200 ALA A C 1
ATOM 1561 O O . ALA A 1 200 ? -9.356 8.850 -1.364 1.00 86.94 200 ALA A O 1
ATOM 1562 N N . ALA A 1 201 ? -9.631 6.963 -2.560 1.00 83.50 201 ALA A N 1
ATOM 1563 C CA . ALA A 1 201 ? -9.624 7.598 -3.873 1.00 83.50 201 ALA A CA 1
ATOM 1564 C C . ALA A 1 201 ? -10.753 8.621 -4.069 1.00 83.50 201 ALA A C 1
ATOM 1566 O O . ALA A 1 201 ? -10.517 9.709 -4.582 1.00 83.50 201 ALA A O 1
ATOM 1567 N N . SER A 1 202 ? -11.976 8.281 -3.657 1.00 78.69 202 SER A N 1
ATOM 1568 C CA . SER A 1 202 ? -13.146 9.155 -3.799 1.00 78.69 202 SER A CA 1
ATOM 1569 C C . SER A 1 202 ? -13.130 10.348 -2.840 1.00 78.69 202 SER A C 1
ATOM 1571 O O . SER A 1 202 ? -13.681 11.399 -3.154 1.00 78.69 202 SER A O 1
ATOM 1573 N N . SER A 1 203 ? -12.485 10.185 -1.681 1.00 67.44 203 SER A N 1
ATOM 1574 C CA . SER A 1 203 ? -12.338 11.211 -0.647 1.00 67.44 203 SER A CA 1
ATOM 1575 C C . SER A 1 203 ? -11.157 12.155 -0.873 1.00 67.44 203 SER A C 1
ATOM 1577 O O . SER A 1 203 ? -11.027 13.137 -0.142 1.00 67.44 203 SER A O 1
ATOM 1579 N N . ALA A 1 204 ? -10.294 11.868 -1.858 1.00 62.34 204 ALA A N 1
ATOM 1580 C CA . ALA A 1 204 ? -9.259 12.804 -2.275 1.00 62.34 204 ALA A CA 1
ATOM 1581 C C . ALA A 1 204 ? -9.947 14.127 -2.659 1.00 62.34 204 ALA A C 1
ATOM 1583 O O . ALA A 1 204 ? -10.928 14.082 -3.410 1.00 62.34 204 ALA A O 1
ATOM 1584 N N . PRO A 1 205 ? -9.515 15.285 -2.123 1.00 56.16 205 PRO A N 1
ATOM 1585 C CA . PRO A 1 205 ? -10.262 16.521 -2.285 1.00 56.16 205 PRO A CA 1
ATOM 1586 C C . PRO A 1 205 ? -10.379 16.858 -3.769 1.00 56.16 205 PRO A C 1
ATOM 1588 O O . PRO A 1 205 ? -9.414 17.252 -4.419 1.00 56.16 205 PRO A O 1
ATOM 1591 N N . GLN A 1 206 ? -11.582 16.703 -4.311 1.00 51.94 206 GLN A N 1
ATOM 1592 C CA . GLN A 1 206 ? -11.943 17.316 -5.576 1.00 51.94 206 GLN A CA 1
ATOM 1593 C C . GLN A 1 206 ? -11.782 18.820 -5.338 1.00 51.94 206 GLN A C 1
ATOM 1595 O O . GLN A 1 206 ? -12.464 19.368 -4.468 1.00 51.94 206 GLN A O 1
ATOM 1600 N N . LEU A 1 207 ? -10.879 19.482 -6.064 1.00 50.28 207 LEU A N 1
ATOM 1601 C CA . LEU A 1 207 ? -10.539 20.908 -5.912 1.00 50.28 207 LEU A CA 1
ATOM 1602 C C . LEU A 1 207 ? -11.739 21.887 -5.992 1.00 50.28 207 LEU A C 1
ATOM 1604 O O . LEU A 1 207 ? -11.555 23.087 -5.846 1.00 50.28 207 LEU A O 1
ATOM 1608 N N . GLY A 1 208 ? -12.974 21.405 -6.181 1.00 42.78 208 GLY A N 1
ATOM 1609 C CA . GLY A 1 208 ? -14.211 22.189 -6.133 1.00 42.78 208 GLY A CA 1
ATOM 1610 C C . GLY A 1 208 ? -14.938 22.234 -4.777 1.00 42.78 208 GLY A C 1
ATOM 1611 O O . GLY A 1 208 ? -15.933 22.945 -4.656 1.00 42.78 208 GLY A O 1
ATOM 1612 N N . GLY A 1 209 ? -14.497 21.493 -3.754 1.00 42.97 209 GLY A N 1
ATOM 1613 C CA . GLY A 1 209 ? -15.130 21.494 -2.429 1.00 42.97 209 GLY A CA 1
ATOM 1614 C C . GLY A 1 209 ? -14.470 22.475 -1.459 1.00 42.97 209 GLY A C 1
ATOM 1615 O O . GLY A 1 209 ? -13.520 22.111 -0.775 1.00 42.97 209 GLY A O 1
ATOM 1616 N N . GLN A 1 210 ? -15.000 23.696 -1.342 1.00 43.59 210 GLN A N 1
ATOM 1617 C CA . GLN A 1 210 ? -14.530 24.768 -0.437 1.00 43.59 210 GLN A CA 1
ATOM 1618 C C . GLN A 1 210 ? -14.528 24.433 1.077 1.00 43.59 210 GLN A C 1
ATOM 1620 O O . GLN A 1 210 ? -14.277 25.305 1.908 1.00 43.59 210 GLN A O 1
ATOM 1625 N N . SER A 1 211 ? -14.837 23.207 1.492 1.00 46.97 211 SER A N 1
ATOM 1626 C CA . SER A 1 211 ? -15.298 22.939 2.857 1.00 46.97 211 SER A CA 1
ATOM 1627 C C . SER A 1 211 ? -14.235 22.502 3.870 1.00 46.97 211 SER A C 1
ATOM 1629 O O . SER A 1 211 ? -14.537 22.552 5.056 1.00 46.97 211 SER A O 1
ATOM 1631 N N . HIS A 1 212 ? -13.012 22.120 3.474 1.00 47.16 212 HIS A N 1
ATOM 1632 C CA . HIS A 1 212 ? -12.014 21.625 4.449 1.00 47.16 212 HIS A CA 1
ATOM 1633 C C . HIS A 1 212 ? -10.624 22.278 4.416 1.00 47.16 212 HIS A C 1
ATOM 1635 O O . HIS A 1 212 ? -9.911 22.211 5.415 1.00 47.16 212 HIS A O 1
ATOM 1641 N N . LEU A 1 213 ? -10.242 22.955 3.329 1.00 49.53 213 LEU A N 1
ATOM 1642 C CA . LEU A 1 213 ? -8.988 23.727 3.265 1.00 49.53 213 LEU A CA 1
ATOM 1643 C C . LEU A 1 213 ? -9.062 25.045 4.054 1.00 49.53 213 LEU A C 1
ATOM 1645 O O . LEU A 1 213 ? -8.036 25.590 4.436 1.00 49.53 213 LEU A O 1
ATOM 1649 N N . SER A 1 214 ? -10.268 25.531 4.354 1.00 46.94 214 SER A N 1
ATOM 1650 C CA . SER A 1 214 ? -10.512 26.775 5.094 1.00 46.94 214 SER A CA 1
ATOM 1651 C C . SER A 1 214 ? -10.189 26.700 6.595 1.00 46.94 214 SER A C 1
ATOM 1653 O O . SER A 1 214 ? -10.208 27.729 7.262 1.00 46.94 214 SER A O 1
ATOM 1655 N N . GLN A 1 215 ? -9.873 25.514 7.131 1.00 51.78 215 GLN A N 1
ATOM 1656 C CA . GLN A 1 215 ? -9.403 25.333 8.516 1.00 51.78 215 GLN A CA 1
ATOM 1657 C C . GLN A 1 215 ? -7.879 25.195 8.644 1.00 51.78 215 GLN A C 1
ATOM 1659 O O . GLN A 1 215 ? -7.364 25.193 9.760 1.00 51.78 215 GLN A O 1
ATOM 1664 N N . LEU A 1 216 ? -7.152 25.079 7.530 1.00 53.97 216 LEU A N 1
ATOM 1665 C CA . LEU A 1 216 ? -5.693 25.047 7.517 1.00 53.97 216 LEU A CA 1
ATOM 1666 C C . LEU A 1 216 ? -5.193 26.449 7.149 1.00 53.97 216 LEU A C 1
ATOM 1668 O O . LEU A 1 216 ? -5.151 26.795 5.974 1.00 53.97 216 LEU A O 1
ATOM 1672 N N . ASP A 1 217 ? -4.846 27.256 8.157 1.00 51.22 217 ASP A N 1
ATOM 1673 C CA . ASP A 1 217 ? -4.271 28.611 8.041 1.00 51.22 217 ASP A CA 1
ATOM 1674 C C . ASP A 1 217 ? -3.093 28.666 7.043 1.00 51.22 217 ASP A C 1
ATOM 1676 O O . ASP A 1 217 ? -1.932 28.484 7.411 1.00 51.22 217 ASP A O 1
ATOM 1680 N N . GLY A 1 218 ? -3.375 28.877 5.753 1.00 55.81 218 GLY A N 1
ATOM 1681 C CA . GLY A 1 218 ? -2.368 29.038 4.697 1.00 55.81 218 GLY A CA 1
ATOM 1682 C C . GLY A 1 218 ? -1.417 27.850 4.484 1.00 55.81 218 GLY A C 1
ATOM 1683 O O . GLY A 1 218 ? -0.431 27.993 3.761 1.00 55.81 218 GLY A O 1
ATOM 1684 N N . ALA A 1 219 ? -1.674 26.693 5.099 1.00 62.66 219 ALA A N 1
ATOM 1685 C CA . ALA A 1 219 ? -0.772 25.548 5.057 1.00 62.66 219 ALA A CA 1
ATOM 1686 C C . ALA A 1 219 ? -1.018 24.688 3.809 1.00 62.66 219 ALA A C 1
ATOM 1688 O O . ALA A 1 219 ? -2.159 24.375 3.470 1.00 62.66 219 ALA A O 1
ATOM 1689 N N . SER A 1 220 ? 0.062 24.277 3.138 1.00 72.44 220 SER A N 1
ATOM 1690 C CA . SER A 1 220 ? -0.009 23.319 2.034 1.00 72.44 220 SER A CA 1
ATOM 1691 C C . SER A 1 220 ? -0.598 21.993 2.522 1.00 72.44 220 SER A C 1
ATOM 1693 O O . SER A 1 220 ? -0.144 21.438 3.523 1.00 72.44 220 SER A O 1
ATOM 1695 N N . ALA A 1 221 ? -1.587 21.468 1.803 1.00 76.00 221 ALA A N 1
ATOM 1696 C CA . ALA A 1 221 ? -2.183 20.171 2.098 1.00 76.00 221 ALA A CA 1
ATOM 1697 C C . ALA A 1 221 ? -1.557 19.092 1.208 1.00 76.00 221 ALA A C 1
ATOM 1699 O O . ALA A 1 221 ? -1.427 19.280 -0.004 1.00 76.00 221 ALA A O 1
ATOM 1700 N N . THR A 1 222 ? -1.188 17.954 1.793 1.00 82.75 222 THR A N 1
ATOM 1701 C CA . THR A 1 222 ? -0.813 16.767 1.017 1.00 82.75 222 THR A CA 1
ATOM 1702 C C . THR A 1 222 ? -2.074 16.122 0.460 1.00 82.75 222 THR A C 1
ATOM 1704 O O . THR A 1 222 ? -3.054 15.933 1.177 1.00 82.75 222 THR A O 1
ATOM 1707 N N . GLN A 1 223 ? -2.051 15.800 -0.827 1.00 79.56 223 GLN A N 1
ATOM 1708 C CA . GLN A 1 223 ? -3.090 15.049 -1.516 1.00 79.56 223 GLN A CA 1
ATOM 1709 C C . GLN A 1 223 ? -2.448 13.934 -2.331 1.00 79.56 223 GLN A C 1
ATOM 1711 O O . GLN A 1 223 ? -1.247 13.945 -2.605 1.00 79.56 223 GLN A O 1
ATOM 1716 N N . GLY A 1 224 ? -3.249 12.955 -2.731 1.00 79.44 224 GLY A N 1
ATOM 1717 C CA . GLY A 1 224 ? -2.735 11.876 -3.548 1.00 79.44 224 GLY A CA 1
ATOM 1718 C C . GLY A 1 224 ? -3.748 10.793 -3.857 1.00 79.44 224 GLY A C 1
ATOM 1719 O O . GLY A 1 224 ? -4.897 10.825 -3.412 1.00 79.44 224 GLY A O 1
ATOM 1720 N N . TRP A 1 225 ? -3.283 9.814 -4.623 1.00 80.69 225 TRP A N 1
ATOM 1721 C CA . TRP A 1 225 ? -4.044 8.659 -5.051 1.00 80.69 225 TRP A CA 1
ATOM 1722 C C . TRP A 1 225 ? -3.240 7.367 -4.858 1.00 80.69 225 TRP A C 1
ATOM 1724 O O . TRP A 1 225 ? -2.129 7.200 -5.364 1.00 80.69 225 TRP A O 1
ATOM 1734 N N . GLY A 1 226 ? -3.802 6.415 -4.111 1.00 84.69 226 GLY A N 1
ATOM 1735 C CA . GLY A 1 226 ? -3.113 5.159 -3.805 1.00 84.69 226 GLY A CA 1
ATOM 1736 C C . GLY A 1 226 ? -1.863 5.363 -2.938 1.00 84.69 226 GLY A C 1
ATOM 1737 O O . GLY A 1 226 ? -1.923 6.040 -1.918 1.00 84.69 226 GLY A O 1
ATOM 1738 N N . PHE A 1 227 ? -0.742 4.732 -3.304 1.00 88.00 227 PHE A N 1
ATOM 1739 C CA . PHE A 1 227 ? 0.494 4.734 -2.500 1.00 88.00 227 PHE A CA 1
ATOM 1740 C C . PHE A 1 227 ? 1.669 5.506 -3.112 1.00 88.00 227 PHE A C 1
ATOM 1742 O O . PHE A 1 227 ? 2.679 5.694 -2.431 1.00 88.00 227 PHE A O 1
ATOM 1749 N N . ASP A 1 228 ? 1.585 5.874 -4.388 1.00 87.94 228 ASP A N 1
ATOM 1750 C CA . ASP A 1 228 ? 2.719 6.416 -5.153 1.00 87.94 228 ASP A CA 1
ATOM 1751 C C . ASP A 1 228 ? 2.418 7.788 -5.761 1.00 87.94 228 ASP A C 1
ATOM 1753 O O . ASP A 1 228 ? 3.334 8.576 -5.975 1.00 87.94 228 ASP A O 1
ATOM 1757 N N . PHE A 1 229 ? 1.144 8.107 -5.995 1.00 88.19 229 PHE A N 1
ATOM 1758 C CA . PHE A 1 229 ? 0.751 9.432 -6.448 1.00 88.19 229 PHE A CA 1
ATOM 1759 C C . PHE A 1 229 ? 0.493 10.314 -5.236 1.00 88.19 229 PHE A C 1
ATOM 1761 O O . PHE A 1 229 ? -0.540 10.188 -4.588 1.00 88.19 229 PHE A O 1
ATOM 1768 N N . GLU A 1 230 ? 1.444 11.180 -4.914 1.00 87.81 230 GLU A N 1
ATOM 1769 C CA . GLU A 1 230 ? 1.386 12.095 -3.778 1.00 87.81 230 GLU A CA 1
ATOM 1770 C C . GLU A 1 230 ? 1.969 13.445 -4.194 1.00 87.81 230 GLU A C 1
ATOM 1772 O O . GLU A 1 230 ? 3.042 13.510 -4.796 1.00 87.81 230 GLU A O 1
ATOM 1777 N N . TRP A 1 231 ? 1.259 14.527 -3.886 1.00 86.62 231 TRP A N 1
ATOM 1778 C CA . TRP A 1 231 ? 1.688 15.890 -4.170 1.00 86.62 231 TRP A CA 1
ATOM 1779 C C . TRP A 1 231 ? 1.165 16.861 -3.116 1.00 86.62 231 TRP A C 1
ATOM 1781 O O . TRP A 1 231 ? 0.156 16.627 -2.451 1.00 86.62 231 TRP A O 1
ATOM 1791 N N . THR A 1 232 ? 1.843 17.995 -2.982 1.00 85.06 232 THR A N 1
ATOM 1792 C CA . THR A 1 232 ? 1.372 19.103 -2.156 1.00 85.06 232 THR A CA 1
ATOM 1793 C C . THR A 1 232 ? 0.541 20.073 -2.991 1.00 85.06 232 THR A C 1
ATOM 1795 O O . THR A 1 232 ? 0.849 20.363 -4.156 1.00 85.06 232 THR A O 1
ATOM 1798 N N . VAL A 1 233 ? -0.538 20.557 -2.383 1.00 79.00 233 VAL A N 1
ATOM 1799 C CA . VAL A 1 233 ? -1.398 21.612 -2.917 1.00 79.00 233 VAL A CA 1
ATOM 1800 C C . VAL A 1 233 ? -1.210 22.843 -2.051 1.00 79.00 233 VAL A C 1
ATOM 1802 O O . VAL A 1 233 ? -1.465 22.811 -0.845 1.00 79.00 233 VAL A O 1
ATOM 1805 N N . SER A 1 234 ? -0.733 23.917 -2.668 1.00 79.12 234 SER A N 1
ATOM 1806 C CA . SER A 1 234 ? -0.596 25.219 -2.018 1.00 79.12 234 SER A CA 1
ATOM 1807 C C . SER A 1 234 ? -1.833 26.084 -2.276 1.00 79.12 234 SER A C 1
ATOM 1809 O O . SER A 1 234 ? -2.478 25.919 -3.308 1.00 79.12 234 SER A O 1
ATOM 1811 N N . PRO A 1 235 ? -2.156 27.053 -1.401 1.00 69.25 235 PRO A N 1
ATOM 1812 C CA . PRO A 1 235 ? -3.301 27.944 -1.604 1.00 69.25 235 PRO A CA 1
ATOM 1813 C C . PRO A 1 235 ? -3.274 28.671 -2.958 1.00 69.25 235 PRO A C 1
ATOM 1815 O O . PRO A 1 235 ? -4.308 28.791 -3.605 1.00 69.25 235 PRO A O 1
ATOM 1818 N N . THR A 1 236 ? -2.087 29.060 -3.432 1.00 68.38 236 THR A N 1
ATOM 1819 C CA . THR A 1 236 ? -1.866 29.723 -4.730 1.00 68.38 236 THR A CA 1
ATOM 1820 C C . THR A 1 236 ? -2.156 28.832 -5.936 1.00 68.38 236 THR A C 1
ATOM 1822 O O . THR A 1 236 ? -2.547 29.333 -6.983 1.00 68.38 236 THR A O 1
ATOM 1825 N N . ASP A 1 237 ? -2.009 27.512 -5.791 1.00 67.06 237 ASP A N 1
ATOM 1826 C CA . ASP A 1 237 ? -2.278 26.545 -6.863 1.00 67.06 237 ASP A CA 1
ATOM 1827 C C . ASP A 1 237 ? -3.784 26.469 -7.194 1.00 67.06 237 ASP A C 1
ATOM 1829 O O . ASP A 1 237 ? -4.165 26.008 -8.268 1.00 67.06 237 ASP A O 1
ATOM 1833 N N . SER A 1 238 ? -4.634 26.936 -6.270 1.00 59.69 238 SER A N 1
ATOM 1834 C CA . SER A 1 238 ? -6.100 26.914 -6.360 1.00 59.69 238 SER A CA 1
ATOM 1835 C C . SER A 1 238 ? -6.671 28.000 -7.274 1.00 59.69 238 SER A C 1
ATOM 1837 O O . SER A 1 238 ? -7.799 27.866 -7.740 1.00 59.69 238 SER A O 1
ATOM 1839 N N . GLU A 1 239 ? -5.940 29.103 -7.474 1.00 57.03 239 GLU A N 1
ATOM 1840 C CA . GLU A 1 239 ? -6.468 30.295 -8.156 1.00 57.03 239 GLU A CA 1
ATOM 1841 C C . GLU A 1 239 ? -6.231 30.274 -9.672 1.00 57.03 239 GLU A C 1
ATOM 1843 O O . GLU A 1 239 ? -7.018 30.852 -10.424 1.00 57.03 239 GLU A O 1
ATOM 1848 N N . ASP A 1 240 ? -5.188 29.574 -10.129 1.00 55.22 240 ASP A N 1
ATOM 1849 C CA . ASP A 1 240 ? -4.752 29.597 -11.530 1.00 55.22 240 ASP A CA 1
ATOM 1850 C C . ASP A 1 240 ? -5.453 28.565 -12.431 1.00 55.22 240 ASP A C 1
ATOM 1852 O O . ASP A 1 240 ? -5.494 28.755 -13.649 1.00 55.22 240 ASP A O 1
ATOM 1856 N N . ASP A 1 241 ? -6.037 27.493 -11.878 1.00 56.69 241 ASP A N 1
ATOM 1857 C CA . ASP A 1 241 ? -6.654 26.428 -12.681 1.00 56.69 241 ASP A CA 1
ATOM 1858 C C . ASP A 1 241 ? -8.176 26.380 -12.499 1.00 56.69 241 ASP A C 1
ATOM 1860 O O . ASP A 1 241 ? -8.714 25.806 -11.554 1.00 56.69 241 ASP A O 1
ATOM 1864 N N . ARG A 1 242 ? -8.896 26.994 -13.449 1.00 59.59 242 ARG A N 1
ATOM 1865 C CA . ARG A 1 242 ? -10.373 26.988 -13.498 1.00 59.59 242 ARG A CA 1
ATOM 1866 C C . ARG A 1 242 ? -10.970 25.593 -13.723 1.00 59.59 242 ARG A C 1
ATOM 1868 O O . ARG A 1 242 ? -12.179 25.433 -13.568 1.00 59.59 242 ARG A O 1
ATOM 1875 N N . ASP A 1 243 ? -10.144 24.611 -14.078 1.00 68.00 243 ASP A N 1
ATOM 1876 C CA . ASP A 1 243 ? -10.516 23.210 -14.238 1.00 68.00 243 ASP A CA 1
ATOM 1877 C C . ASP A 1 243 ? -9.681 22.334 -13.284 1.00 68.00 243 ASP A C 1
ATOM 1879 O O . ASP A 1 243 ? -8.500 22.068 -13.496 1.00 68.00 243 ASP A O 1
ATOM 1883 N N . GLY A 1 244 ? -10.291 21.877 -12.188 1.00 68.12 244 GLY A N 1
ATOM 1884 C CA . GLY A 1 244 ? -9.604 21.034 -11.203 1.00 68.12 244 GLY A CA 1
ATOM 1885 C C . GLY A 1 244 ? -9.098 19.706 -11.783 1.00 68.12 244 GLY A C 1
ATOM 1886 O O . GLY A 1 244 ? -8.151 19.129 -11.246 1.00 68.12 244 GLY A O 1
ATOM 1887 N N . ALA A 1 245 ? -9.681 19.227 -12.890 1.00 72.62 245 ALA A N 1
ATOM 1888 C CA . ALA A 1 245 ? -9.243 17.997 -13.544 1.00 72.62 245 ALA A CA 1
ATOM 1889 C C . ALA A 1 245 ? -7.884 18.170 -14.240 1.00 72.62 245 ALA A C 1
ATOM 1891 O O . ALA A 1 245 ? -7.025 17.292 -14.116 1.00 72.62 245 ALA A O 1
ATOM 1892 N N . SER A 1 246 ? -7.646 19.309 -14.906 1.00 79.12 246 SER A N 1
ATOM 1893 C CA . SER A 1 246 ? -6.350 19.592 -15.538 1.00 79.12 246 SER A CA 1
ATOM 1894 C C . SER A 1 246 ? -5.240 19.766 -14.508 1.00 79.12 246 SER A C 1
ATOM 1896 O O . SER A 1 246 ? -4.104 19.356 -14.752 1.00 79.12 246 SER A O 1
ATOM 1898 N N . PHE A 1 247 ? -5.555 20.305 -13.331 1.00 82.25 247 PHE A N 1
ATOM 1899 C CA . PHE A 1 247 ? -4.589 20.440 -12.246 1.00 82.25 247 PHE A CA 1
ATOM 1900 C C . PHE A 1 247 ? -4.121 19.078 -11.733 1.00 82.25 247 PHE A C 1
ATOM 1902 O O . PHE A 1 247 ? -2.918 18.812 -11.668 1.00 82.25 247 PHE A O 1
ATOM 1909 N N . VAL A 1 248 ? -5.074 18.201 -11.395 1.00 81.31 248 VAL A N 1
ATOM 1910 C CA . VAL A 1 248 ? -4.774 16.849 -10.906 1.00 81.31 248 VAL A CA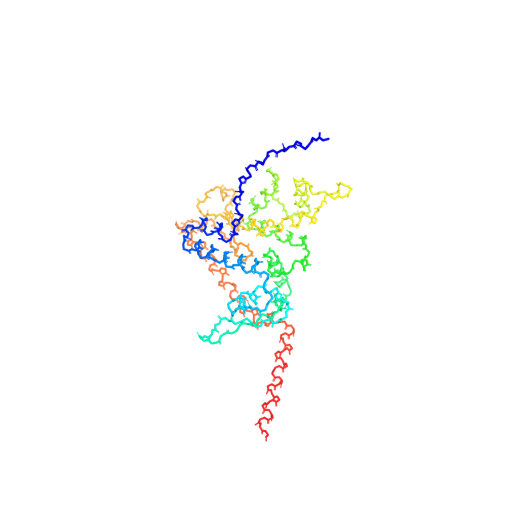 1
ATOM 1911 C C . VAL A 1 248 ? -3.989 16.075 -11.957 1.00 81.31 248 VAL A C 1
ATOM 1913 O O . VAL A 1 248 ? -2.977 15.464 -11.621 1.00 81.31 248 VAL A O 1
ATOM 1916 N N . GLN A 1 249 ? -4.392 16.158 -13.229 1.00 85.88 249 GLN A N 1
ATOM 1917 C CA . GLN A 1 249 ? -3.665 15.518 -14.320 1.00 85.88 249 GLN A CA 1
ATOM 1918 C C . GLN A 1 249 ? -2.203 15.983 -14.380 1.00 85.88 249 GLN A C 1
ATOM 1920 O O . GLN A 1 249 ? -1.310 15.139 -14.383 1.00 85.88 249 GLN A O 1
ATOM 1925 N N . ARG A 1 250 ? -1.937 17.296 -14.343 1.00 87.12 250 ARG A N 1
ATOM 1926 C CA . ARG A 1 250 ? -0.561 17.827 -14.359 1.00 87.12 250 ARG A CA 1
ATOM 1927 C C . ARG A 1 250 ? 0.269 17.344 -13.169 1.00 87.12 250 ARG A C 1
ATOM 1929 O O . ARG A 1 250 ? 1.441 17.013 -13.329 1.00 87.12 250 ARG A O 1
ATOM 1936 N N . LYS A 1 251 ? -0.317 17.283 -11.968 1.00 87.88 251 LYS A N 1
ATOM 1937 C CA . LYS A 1 251 ? 0.380 16.762 -10.778 1.00 87.88 251 LYS A CA 1
ATOM 1938 C C . LYS A 1 251 ? 0.670 15.264 -10.911 1.00 87.88 251 LYS A C 1
ATOM 1940 O O . LYS A 1 251 ? 1.771 14.836 -10.578 1.00 87.88 251 LYS A O 1
ATOM 1945 N N . MET A 1 252 ? -0.268 14.482 -11.447 1.00 87.94 252 MET A N 1
ATOM 1946 C CA . MET A 1 252 ? -0.053 13.060 -11.732 1.00 87.94 252 MET A CA 1
ATOM 1947 C C . MET A 1 252 ? 1.053 12.848 -12.770 1.00 87.94 252 MET A C 1
ATOM 1949 O O . MET A 1 252 ? 1.919 12.005 -12.556 1.00 87.94 252 MET A O 1
ATOM 1953 N N . GLU A 1 253 ? 1.059 13.621 -13.857 1.00 91.81 253 GLU A N 1
ATOM 1954 C CA . GLU A 1 253 ? 2.113 13.586 -14.880 1.00 91.81 253 GLU A CA 1
ATOM 1955 C C . GLU A 1 253 ? 3.485 13.890 -14.266 1.00 91.81 253 GLU A C 1
ATOM 1957 O O . GLU A 1 253 ? 4.420 13.115 -14.459 1.00 91.81 253 GLU A O 1
ATOM 1962 N N . ALA A 1 254 ? 3.587 14.916 -13.415 1.00 91.69 254 ALA A N 1
ATOM 1963 C CA . ALA A 1 254 ? 4.824 15.228 -12.699 1.00 91.69 254 ALA A CA 1
ATOM 1964 C C . ALA A 1 254 ? 5.293 14.078 -11.782 1.00 91.69 254 ALA A C 1
ATOM 1966 O O . ALA A 1 254 ? 6.488 13.785 -11.708 1.00 91.69 254 ALA A O 1
ATOM 1967 N N . CYS A 1 255 ? 4.375 13.381 -11.099 1.00 92.44 255 CYS A N 1
ATOM 1968 C CA . CYS A 1 255 ? 4.718 12.179 -10.331 1.00 92.44 255 CYS A CA 1
ATOM 1969 C C . CYS A 1 255 ? 5.276 11.061 -11.231 1.00 92.44 255 CYS A C 1
ATOM 1971 O O . CYS A 1 255 ? 6.245 10.402 -10.852 1.00 92.44 255 CYS A O 1
ATOM 1973 N N . ILE A 1 256 ? 4.690 10.850 -12.416 1.00 93.56 256 ILE A N 1
ATOM 1974 C CA . ILE A 1 256 ? 5.155 9.846 -13.389 1.00 93.56 256 ILE A CA 1
ATOM 1975 C C . ILE A 1 256 ? 6.550 10.206 -13.903 1.00 93.56 256 ILE A C 1
ATOM 1977 O O . ILE A 1 256 ? 7.430 9.347 -13.929 1.00 93.56 256 ILE A O 1
ATOM 1981 N N . GLU A 1 257 ? 6.770 11.463 -14.283 1.00 95.62 257 GLU A N 1
ATOM 1982 C CA . GLU A 1 257 ? 8.070 11.948 -14.755 1.00 95.62 257 GLU A CA 1
ATOM 1983 C C . GLU A 1 257 ? 9.156 11.746 -13.693 1.00 95.62 257 GLU A C 1
ATOM 1985 O O . GLU A 1 257 ? 10.203 11.161 -13.982 1.00 95.62 257 GLU A O 1
ATOM 1990 N N . ASN A 1 258 ? 8.877 12.127 -12.441 1.00 93.81 258 ASN A N 1
ATOM 1991 C CA . ASN A 1 258 ? 9.788 11.898 -11.319 1.00 93.81 258 ASN A CA 1
ATOM 1992 C C . ASN A 1 258 ? 10.099 10.406 -11.131 1.00 93.81 258 ASN A C 1
ATOM 1994 O O . ASN A 1 258 ? 11.259 10.035 -10.949 1.00 93.81 258 ASN A O 1
ATOM 1998 N N . TYR A 1 259 ? 9.087 9.539 -11.223 1.00 91.81 259 TYR A N 1
ATOM 1999 C CA . TYR A 1 259 ? 9.274 8.093 -11.122 1.00 91.81 259 TYR A CA 1
ATOM 2000 C C . TYR A 1 259 ? 10.167 7.532 -12.237 1.00 91.81 259 TYR A C 1
ATOM 2002 O O . TYR A 1 259 ? 11.028 6.690 -11.968 1.00 91.81 259 TYR A O 1
ATOM 2010 N N . ILE A 1 260 ? 9.989 7.990 -13.480 1.00 93.19 260 ILE A N 1
ATOM 2011 C CA . ILE A 1 260 ? 10.815 7.566 -14.620 1.00 93.19 260 ILE A CA 1
ATOM 2012 C C . ILE A 1 260 ? 12.272 7.971 -14.381 1.00 93.19 260 ILE A C 1
ATOM 2014 O O . ILE A 1 260 ? 13.161 7.123 -14.464 1.00 93.19 260 ILE A O 1
ATOM 2018 N N . VAL A 1 261 ? 12.513 9.230 -14.002 1.00 94.06 261 VAL A N 1
ATOM 2019 C CA . VAL A 1 261 ? 13.861 9.744 -13.714 1.00 94.06 261 VAL A CA 1
ATOM 2020 C C . VAL A 1 261 ? 14.527 8.964 -12.575 1.00 94.06 261 VAL A C 1
ATOM 2022 O O . VAL A 1 261 ? 15.696 8.579 -12.683 1.00 94.06 261 VAL A O 1
ATOM 2025 N N . GLU A 1 262 ? 13.802 8.692 -11.487 1.00 88.88 262 GLU A N 1
ATOM 2026 C CA . GLU A 1 262 ? 14.324 7.876 -10.386 1.00 88.88 262 GLU A CA 1
ATOM 2027 C C . GLU A 1 262 ? 14.633 6.442 -10.822 1.00 88.88 262 GLU A C 1
ATOM 2029 O O . GLU A 1 262 ? 15.680 5.902 -10.458 1.00 88.88 262 GLU A O 1
ATOM 2034 N N . SER A 1 263 ? 13.764 5.833 -11.626 1.00 87.38 263 SER A N 1
ATOM 2035 C CA . SER A 1 263 ? 13.943 4.461 -12.110 1.00 87.38 263 SER A CA 1
ATOM 2036 C C . SER A 1 263 ? 15.184 4.334 -12.995 1.00 87.38 263 SER A C 1
ATOM 2038 O O . SER A 1 263 ? 15.998 3.433 -12.784 1.00 87.38 263 SER A O 1
ATOM 2040 N N . GLU A 1 264 ? 15.397 5.274 -13.920 1.00 90.31 264 GLU A N 1
ATOM 2041 C CA . GLU A 1 264 ? 16.604 5.325 -14.754 1.00 90.31 264 GLU A CA 1
ATOM 2042 C C . GLU A 1 264 ? 17.880 5.506 -13.919 1.00 90.31 264 GLU A C 1
ATOM 2044 O O . GLU A 1 264 ? 18.935 4.942 -14.229 1.00 90.31 264 GLU A O 1
ATOM 2049 N N . LYS A 1 265 ? 17.807 6.294 -12.839 1.00 89.06 265 LYS A N 1
ATOM 2050 C CA . LYS A 1 265 ? 18.923 6.464 -11.905 1.00 89.06 265 LYS A CA 1
ATOM 2051 C C . LYS A 1 265 ? 19.237 5.159 -11.168 1.00 89.06 265 LYS A C 1
ATOM 2053 O O . LYS A 1 265 ? 20.399 4.760 -11.118 1.00 89.06 265 LYS A O 1
ATOM 2058 N N . GLU A 1 266 ? 18.224 4.468 -10.649 1.00 84.81 266 GLU A N 1
ATOM 2059 C CA . GLU A 1 266 ? 18.393 3.184 -9.954 1.00 84.81 266 GLU A CA 1
ATOM 2060 C C . GLU A 1 266 ? 18.947 2.079 -10.875 1.00 84.81 266 GLU A C 1
ATOM 2062 O O . GLU A 1 266 ? 19.741 1.239 -10.438 1.00 84.81 266 GLU A O 1
ATOM 2067 N N . GLU A 1 267 ? 18.565 2.081 -12.156 1.00 83.38 267 GLU A N 1
ATOM 2068 C CA . GLU A 1 267 ? 19.135 1.192 -13.175 1.00 83.38 267 GLU A CA 1
ATOM 2069 C C . GLU A 1 267 ? 20.614 1.488 -13.434 1.00 83.38 267 GLU A C 1
ATOM 2071 O O . GLU A 1 267 ? 21.433 0.565 -13.459 1.00 83.38 267 GLU A O 1
ATOM 2076 N N . ARG A 1 268 ? 20.974 2.770 -13.571 1.00 85.81 268 ARG A N 1
ATOM 2077 C CA . ARG A 1 268 ? 22.359 3.217 -13.785 1.00 85.81 268 ARG A CA 1
ATOM 2078 C C . ARG A 1 268 ? 23.272 2.860 -12.614 1.00 85.81 268 ARG A C 1
ATOM 2080 O O . ARG A 1 268 ? 24.439 2.542 -12.822 1.00 85.81 268 ARG A O 1
ATOM 2087 N N . GLU A 1 269 ? 22.739 2.892 -11.398 1.00 83.50 269 GLU A N 1
ATOM 2088 C CA . GLU A 1 269 ? 23.444 2.508 -10.170 1.00 83.50 269 GLU A CA 1
ATOM 2089 C C . GLU A 1 269 ? 23.454 0.977 -9.937 1.00 83.50 269 GLU A C 1
ATOM 2091 O O . GLU A 1 269 ? 23.941 0.507 -8.908 1.00 83.50 269 GLU A O 1
ATOM 2096 N N . GLU A 1 270 ? 22.917 0.181 -10.876 1.00 71.94 270 GLU A N 1
ATOM 2097 C CA . GLU A 1 270 ? 22.723 -1.278 -10.793 1.00 71.94 270 GLU A CA 1
ATOM 2098 C C . GLU A 1 270 ? 21.971 -1.749 -9.531 1.00 71.94 270 GLU A C 1
ATOM 2100 O O . GLU A 1 270 ? 22.028 -2.932 -9.161 1.00 71.94 270 GLU A O 1
ATOM 2105 N N . GLN A 1 271 ? 21.250 -0.853 -8.854 1.00 71.94 271 GLN A N 1
ATOM 2106 C CA . GLN A 1 271 ? 20.506 -1.157 -7.626 1.00 71.94 271 GLN A CA 1
ATOM 2107 C C . GLN A 1 271 ? 19.252 -1.998 -7.913 1.00 71.94 271 GLN A C 1
ATOM 2109 O O . GLN A 1 271 ? 18.774 -2.718 -7.034 1.00 71.94 271 GLN A O 1
ATOM 2114 N N . ASN A 1 272 ? 18.789 -1.992 -9.169 1.00 74.62 272 ASN A N 1
ATOM 2115 C CA . ASN A 1 272 ? 17.629 -2.744 -9.654 1.00 74.62 272 ASN A CA 1
ATOM 2116 C C . ASN A 1 272 ? 17.939 -4.160 -10.179 1.00 74.62 272 ASN A C 1
ATOM 2118 O O . ASN A 1 272 ? 17.077 -4.805 -10.775 1.00 74.62 272 ASN A O 1
ATOM 2122 N N . ILE A 1 273 ? 19.136 -4.701 -9.918 1.00 79.31 273 ILE A N 1
ATOM 2123 C CA . ILE A 1 273 ? 19.502 -6.066 -10.329 1.00 79.31 273 ILE A CA 1
ATOM 2124 C C . ILE A 1 273 ? 19.736 -6.954 -9.103 1.00 79.31 273 ILE A C 1
ATOM 2126 O O . ILE A 1 273 ? 20.593 -6.681 -8.261 1.00 79.31 273 ILE A O 1
ATOM 2130 N N . SER A 1 274 ? 19.026 -8.082 -9.032 1.00 82.25 274 SER A N 1
ATOM 2131 C CA . SER A 1 274 ? 19.251 -9.087 -7.985 1.00 82.25 274 SER A CA 1
ATOM 2132 C C . SER A 1 274 ? 20.613 -9.778 -8.133 1.00 82.25 274 SER A C 1
ATOM 2134 O O . SER A 1 274 ? 21.134 -9.959 -9.237 1.00 82.25 274 SER A O 1
ATOM 2136 N N . SER A 1 275 ? 21.176 -10.269 -7.026 1.00 83.44 275 SER A N 1
ATOM 2137 C CA . SER A 1 275 ? 22.430 -11.042 -7.033 1.00 83.44 275 SER A CA 1
ATOM 2138 C C . SER A 1 275 ? 22.364 -12.265 -7.963 1.00 83.44 275 SER A C 1
ATOM 2140 O O . SER A 1 275 ? 23.322 -12.570 -8.679 1.00 83.44 275 SER A O 1
ATOM 2142 N N . THR A 1 276 ? 21.205 -12.925 -8.028 1.00 83.31 276 THR A N 1
ATOM 2143 C CA . THR A 1 276 ? 20.929 -14.042 -8.942 1.00 83.31 276 THR A CA 1
ATOM 2144 C C . THR A 1 276 ? 20.958 -13.608 -10.405 1.00 83.31 276 THR A C 1
ATOM 2146 O O . THR A 1 276 ? 21.549 -14.300 -11.237 1.00 83.31 276 THR A O 1
ATOM 2149 N N . GLN A 1 277 ? 20.359 -12.460 -10.738 1.00 85.06 277 GLN A N 1
ATOM 2150 C CA . GLN A 1 277 ? 20.405 -11.903 -12.092 1.00 85.06 277 GLN A CA 1
ATOM 2151 C C . GLN A 1 277 ? 21.836 -11.519 -12.483 1.00 85.06 277 GLN A C 1
ATOM 2153 O O . GLN A 1 277 ? 22.267 -11.909 -13.569 1.00 85.06 277 GLN A O 1
ATOM 2158 N N . ARG A 1 278 ? 22.608 -10.885 -11.586 1.00 84.69 278 ARG A N 1
ATOM 2159 C CA . ARG A 1 278 ? 24.037 -10.596 -11.816 1.00 84.69 278 ARG A CA 1
ATOM 2160 C C . ARG A 1 278 ? 24.822 -11.877 -12.108 1.00 84.69 278 ARG A C 1
ATOM 2162 O O . ARG A 1 278 ? 25.509 -11.979 -13.123 1.00 84.69 278 ARG A O 1
ATOM 2169 N N . LYS A 1 279 ? 24.646 -12.921 -11.290 1.00 87.94 279 LYS A N 1
ATOM 2170 C CA . LYS A 1 279 ? 25.283 -14.232 -11.512 1.00 87.94 279 LYS A CA 1
ATOM 2171 C C . LYS A 1 279 ? 24.865 -14.862 -12.846 1.00 87.94 279 LYS A C 1
ATOM 2173 O O . LYS A 1 279 ? 25.695 -15.441 -13.547 1.00 87.94 279 LYS A O 1
ATOM 2178 N N . LYS A 1 280 ? 23.589 -14.744 -13.228 1.00 88.25 280 LYS A N 1
ATOM 2179 C CA . LYS A 1 280 ? 23.075 -15.243 -14.512 1.00 88.25 280 LYS A CA 1
ATOM 2180 C C . LYS A 1 280 ? 23.698 -14.496 -15.695 1.00 88.25 280 LYS A C 1
ATOM 2182 O O . LYS A 1 280 ? 24.107 -15.153 -16.649 1.00 88.25 280 LYS A O 1
ATOM 2187 N N . GLN A 1 281 ? 23.817 -13.171 -15.623 1.00 87.56 281 GLN A N 1
ATOM 2188 C CA . GLN A 1 281 ? 24.467 -12.352 -16.652 1.00 87.56 281 GLN A CA 1
ATOM 2189 C C . GLN A 1 281 ? 25.940 -12.739 -16.826 1.00 87.56 281 GLN A C 1
ATOM 2191 O O . GLN A 1 281 ? 26.371 -12.993 -17.951 1.00 87.56 281 GLN A O 1
ATOM 2196 N N . LEU A 1 282 ? 26.681 -12.901 -15.723 1.00 90.12 282 LEU A N 1
ATOM 2197 C CA . LEU A 1 282 ? 28.075 -13.360 -15.753 1.00 90.12 282 LEU A CA 1
ATOM 2198 C C . LEU A 1 282 ? 28.209 -14.738 -16.417 1.00 90.12 282 LEU A C 1
ATOM 2200 O O . LEU A 1 282 ? 29.024 -14.914 -17.323 1.00 90.12 282 LEU A O 1
ATOM 2204 N N . ASN A 1 283 ? 27.353 -15.693 -16.044 1.00 91.00 283 ASN A N 1
ATOM 2205 C CA . ASN A 1 283 ? 27.347 -17.032 -16.637 1.00 91.00 283 ASN A CA 1
ATOM 2206 C C . ASN A 1 283 ? 27.022 -17.013 -18.141 1.00 91.00 283 ASN A C 1
ATOM 2208 O O . ASN A 1 283 ? 27.598 -17.782 -18.914 1.00 91.00 283 ASN A O 1
ATOM 2212 N N . ILE A 1 284 ? 26.082 -16.164 -18.570 1.00 91.81 284 ILE A N 1
ATOM 2213 C CA . ILE A 1 284 ? 25.724 -16.004 -19.986 1.00 91.81 284 ILE A CA 1
ATOM 2214 C C . ILE A 1 284 ? 26.904 -15.408 -20.762 1.00 91.81 284 ILE A C 1
ATOM 2216 O O . ILE A 1 284 ? 27.276 -15.949 -21.806 1.00 91.81 284 ILE A O 1
ATOM 2220 N N . ALA A 1 285 ? 27.536 -14.358 -20.232 1.00 91.50 285 ALA A N 1
ATOM 2221 C CA . ALA A 1 285 ? 28.698 -13.719 -20.842 1.00 91.50 285 ALA A CA 1
ATOM 2222 C C . ALA A 1 285 ? 29.888 -14.686 -20.964 1.00 91.50 285 ALA A C 1
ATOM 2224 O O . ALA A 1 285 ? 30.554 -14.737 -22.000 1.00 91.50 285 ALA A O 1
ATOM 2225 N N . GLU A 1 286 ? 30.137 -15.508 -19.943 1.00 92.62 286 GLU A N 1
ATOM 2226 C CA . GLU A 1 286 ? 31.196 -16.515 -19.982 1.00 92.62 286 GLU A CA 1
ATOM 2227 C C . GLU A 1 286 ? 30.916 -17.600 -21.033 1.00 92.62 286 GLU A C 1
ATOM 2229 O O . GLU A 1 286 ? 31.790 -17.929 -21.842 1.00 92.62 286 GLU A O 1
ATOM 2234 N N . LYS A 1 287 ? 29.681 -18.119 -21.087 1.00 92.56 287 LYS A N 1
ATOM 2235 C CA . LYS A 1 287 ? 29.266 -19.082 -22.120 1.00 92.56 287 LYS A CA 1
ATOM 2236 C C . LYS A 1 287 ? 29.409 -18.498 -23.526 1.00 92.56 287 LYS A C 1
ATOM 2238 O O . LYS A 1 287 ? 29.878 -19.201 -24.420 1.00 92.56 287 LYS A O 1
ATOM 2243 N N . ALA A 1 288 ? 29.064 -17.226 -23.724 1.00 92.38 288 ALA A N 1
ATOM 2244 C CA . ALA A 1 288 ? 29.247 -16.536 -24.999 1.00 92.38 288 ALA A CA 1
ATOM 2245 C C . ALA A 1 288 ? 30.734 -16.420 -25.383 1.00 92.38 288 ALA A C 1
ATOM 2247 O O . ALA A 1 288 ? 31.105 -16.754 -26.510 1.00 92.38 288 ALA A O 1
ATOM 2248 N N . LYS A 1 289 ? 31.611 -16.055 -24.435 1.00 91.88 289 LYS A N 1
ATOM 2249 C CA . LYS A 1 289 ? 33.071 -16.022 -24.646 1.00 91.88 289 LYS A CA 1
ATOM 2250 C C . LYS A 1 289 ? 33.630 -17.394 -25.031 1.00 91.88 289 LYS A C 1
ATOM 2252 O O . LYS A 1 289 ? 34.448 -17.486 -25.945 1.00 91.88 289 LYS A O 1
ATOM 2257 N N . ARG A 1 290 ? 33.188 -18.469 -24.365 1.00 90.75 290 ARG A N 1
ATOM 2258 C CA . ARG A 1 290 ? 33.600 -19.847 -24.691 1.00 90.75 290 ARG A CA 1
ATOM 2259 C C . ARG A 1 290 ? 33.154 -20.251 -26.101 1.00 90.75 290 ARG A C 1
ATOM 2261 O O . ARG A 1 290 ? 33.965 -20.796 -26.845 1.00 90.75 290 ARG A O 1
ATOM 2268 N N . LYS A 1 291 ? 31.918 -19.920 -26.498 1.00 92.00 291 LYS A N 1
ATOM 2269 C CA . LYS A 1 291 ? 31.409 -20.168 -27.860 1.00 92.00 291 LYS A CA 1
ATOM 2270 C C . LYS A 1 291 ? 32.219 -19.428 -28.930 1.00 92.00 291 LYS A C 1
ATOM 2272 O O . LYS A 1 291 ? 32.621 -20.058 -29.898 1.00 92.00 291 LYS A O 1
ATOM 2277 N N . MET A 1 292 ? 32.537 -18.146 -28.724 1.00 88.75 292 MET A N 1
ATOM 2278 C CA . MET A 1 292 ? 33.372 -17.371 -29.658 1.00 88.75 292 MET A CA 1
ATOM 2279 C C . MET A 1 292 ? 34.799 -17.920 -29.796 1.00 88.75 292 MET A C 1
ATOM 2281 O O . MET A 1 292 ? 35.373 -17.885 -30.880 1.00 88.75 292 MET A O 1
ATOM 2285 N N . LYS A 1 293 ? 35.397 -18.436 -28.713 1.00 88.50 293 LYS A N 1
ATOM 2286 C CA . LYS A 1 293 ? 36.711 -19.100 -28.793 1.00 88.50 293 LYS A CA 1
ATOM 2287 C C . LYS A 1 293 ? 36.643 -20.400 -29.593 1.00 88.50 293 LYS A C 1
ATOM 2289 O O . LYS A 1 293 ? 37.578 -20.698 -30.325 1.00 88.50 293 LYS A O 1
ATOM 2294 N N . HIS A 1 294 ? 35.558 -21.158 -29.448 1.00 85.31 294 HIS A N 1
ATOM 2295 C CA . HIS A 1 294 ? 35.364 -22.414 -30.167 1.00 85.31 294 HIS A CA 1
ATOM 2296 C C . HIS A 1 294 ? 35.040 -22.199 -31.652 1.00 85.31 294 HIS A C 1
ATOM 2298 O O . HIS A 1 294 ? 35.448 -23.009 -32.466 1.00 85.31 294 HIS A O 1
ATOM 2304 N N . SER A 1 295 ? 34.344 -21.122 -32.028 1.00 83.44 295 SER A N 1
ATO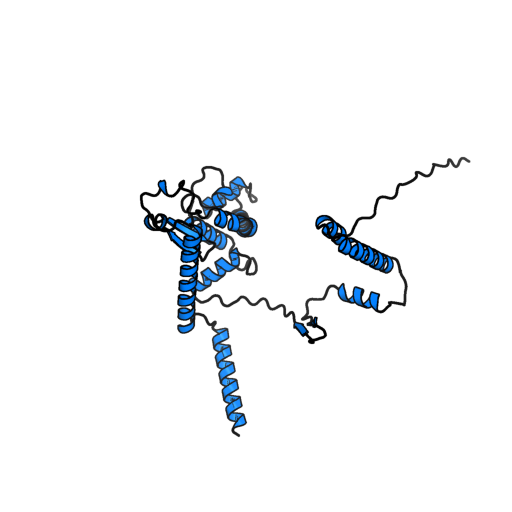M 2305 C CA . SER A 1 295 ? 34.044 -20.823 -33.438 1.00 83.44 295 SER A CA 1
ATOM 2306 C C . SER A 1 295 ? 35.229 -20.243 -34.219 1.00 83.44 295 SER A C 1
ATOM 2308 O O . SER A 1 295 ? 35.136 -20.077 -35.428 1.00 83.44 295 SER A O 1
ATOM 2310 N N . ARG A 1 296 ? 36.308 -19.857 -33.526 1.00 73.69 296 ARG A N 1
ATOM 2311 C CA . ARG A 1 296 ? 37.554 -19.340 -34.119 1.00 73.69 296 ARG A CA 1
ATOM 2312 C C . ARG A 1 296 ? 38.632 -20.417 -34.299 1.00 73.69 296 ARG A C 1
ATOM 2314 O O . ARG A 1 296 ? 39.710 -20.084 -34.782 1.00 73.69 296 ARG A O 1
ATOM 2321 N N . ARG A 1 297 ? 38.373 -21.644 -33.845 1.00 60.53 297 ARG A N 1
ATOM 2322 C CA . ARG A 1 297 ? 39.209 -22.829 -34.072 1.00 60.53 297 ARG A CA 1
ATOM 2323 C C . ARG A 1 297 ? 38.604 -23.642 -35.200 1.00 60.53 297 ARG A C 1
ATOM 2325 O O . ARG A 1 297 ? 39.408 -24.212 -35.959 1.00 60.53 297 ARG A O 1
#

InterPro domains:
  IPR023179 GTP-binding protein, orthogonal bundle domain superfamily [G3DSA:1.10.1580.10] (104-195)

Organism: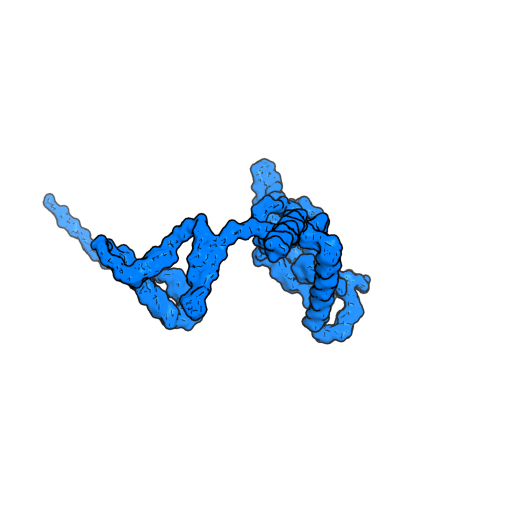 NCBI:txid181124

Radius of gyration: 30.71 Å; chains: 1; bounding box: 99×90×66 Å

Foldseek 3Di:
DDDDDDDDDDDDDDDDDQDPQLVVCVVVVNVPSNVVSVVVVVVVVVVVPPPDPDDDDPVNVVVVVVPPPDDPDFDWAFDDDVVGDIDTDDPDPDDAQQFDDPNSVVSVLLCVLLVVDDPPPDQLLVSLLVVLVQQCQAPVADRLCCVLADPPDHRDNDSVVSLQRNQVVVVQADPPRHGDSSVSSVVSSVCCNPPRLVSRQVPFDQLPDPDPVVPPPQDWHWHAHRRQQIDTDGPVLSPPDPHSVVSSVVSSVVSVVVVVVVVVVCVVVVRSADPVNVVVVVVVVVVVVVVVVVVVD